Protein AF-A0A7S3C425-F1 (afdb_monomer_lite)

Sequence (223 aa):
PWISEMYGYVFGCAEVGLNHSVSDTFMLYPGYSPPNDPFPLVLHYGLTFDVNDYAFDKHWYKNNVFYQECPGQTFVEPIPVESLAEREGSLEWRRKEIALFCVWTLFESMQWHNQRRCGGPGVSEKKIRYTCSTNKENVRRCKPKKDSEPVFDAKAELLTHCADKETACCDWASKGECEKNPGFMAEACATSCGLCGDNAGQCVGGDGGDGATGGDHRVAAAP

Structure (mmCIF, N/CA/C/O backbone):
data_AF-A0A7S3C425-F1
#
_entry.id   AF-A0A7S3C425-F1
#
loop_
_atom_site.group_PDB
_atom_site.id
_atom_site.type_symbol
_atom_site.label_atom_id
_atom_site.label_alt_id
_atom_site.label_comp_id
_atom_site.label_asym_id
_atom_site.label_entity_id
_atom_site.label_seq_id
_atom_site.pdbx_PDB_ins_code
_atom_site.Cartn_x
_atom_site.Cartn_y
_atom_site.Cartn_z
_atom_site.occupancy
_atom_site.B_iso_or_equiv
_atom_site.auth_seq_id
_atom_site.auth_comp_id
_atom_site.auth_asym_id
_atom_site.auth_atom_id
_atom_site.pdbx_PDB_model_num
ATOM 1 N N . PRO A 1 1 ? -22.345 -2.646 -5.009 1.00 39.81 1 PRO A N 1
ATOM 2 C CA . PRO A 1 1 ? -22.587 -3.994 -4.444 1.00 39.81 1 PRO A CA 1
ATOM 3 C C . PRO A 1 1 ? -22.127 -4.019 -2.981 1.00 39.81 1 PRO A C 1
ATOM 5 O O . PRO A 1 1 ? -20.938 -4.120 -2.705 1.00 39.81 1 PRO A O 1
ATOM 8 N N . TRP A 1 2 ? -23.065 -3.763 -2.068 1.00 42.72 2 TRP A N 1
ATOM 9 C CA . TRP A 1 2 ? -22.835 -3.845 -0.625 1.00 42.72 2 TRP A CA 1
ATOM 10 C C . TRP A 1 2 ? -22.841 -5.306 -0.162 1.00 42.72 2 TRP A C 1
ATOM 12 O O . TRP A 1 2 ? -23.347 -6.185 -0.854 1.00 42.72 2 TRP A O 1
ATOM 22 N N . ILE A 1 3 ? -22.253 -5.523 1.009 1.00 49.25 3 ILE A N 1
ATOM 23 C CA . ILE A 1 3 ? -21.875 -6.787 1.648 1.00 49.25 3 ILE A CA 1
ATOM 24 C C . ILE A 1 3 ? -23.119 -7.564 2.131 1.00 49.25 3 ILE A C 1
ATOM 26 O O . ILE A 1 3 ? -23.310 -7.793 3.323 1.00 49.25 3 ILE A O 1
ATOM 30 N N . SER A 1 4 ? -24.014 -7.952 1.221 1.00 50.28 4 SER A N 1
ATOM 31 C CA . SER A 1 4 ? -25.217 -8.733 1.551 1.00 50.28 4 SER A CA 1
ATOM 32 C C . SER A 1 4 ? -24.893 -10.090 2.193 1.00 50.28 4 SER A C 1
ATOM 34 O O . SER A 1 4 ? -25.696 -10.597 2.971 1.00 50.28 4 SER A O 1
ATOM 36 N N . GLU A 1 5 ? -23.700 -10.639 1.943 1.00 56.62 5 GLU A N 1
ATOM 37 C CA . GLU A 1 5 ? -23.247 -11.910 2.527 1.00 56.62 5 GLU A CA 1
ATOM 38 C C . GLU A 1 5 ? -23.060 -11.849 4.053 1.00 56.62 5 GLU A C 1
ATOM 40 O O . GLU A 1 5 ? -23.374 -12.816 4.742 1.00 56.62 5 GLU A O 1
ATOM 45 N N . MET A 1 6 ? -22.627 -10.713 4.613 1.00 61.25 6 MET A N 1
ATOM 46 C CA . MET A 1 6 ? -22.406 -10.594 6.065 1.00 61.25 6 MET A CA 1
ATOM 47 C C . MET A 1 6 ? -23.717 -10.391 6.832 1.00 61.25 6 MET A C 1
ATOM 49 O O . MET A 1 6 ? -23.898 -10.956 7.908 1.00 61.25 6 MET A O 1
ATOM 53 N N . TYR A 1 7 ? -24.663 -9.627 6.278 1.00 66.62 7 TYR A N 1
ATOM 54 C CA . TYR A 1 7 ? -25.953 -9.400 6.937 1.00 66.62 7 TYR A CA 1
ATOM 55 C C . TYR A 1 7 ? -26.816 -10.665 6.956 1.00 66.62 7 TYR A C 1
ATOM 57 O O . TYR A 1 7 ? -27.442 -10.954 7.972 1.00 66.62 7 TYR A O 1
ATOM 65 N N . GLY A 1 8 ? -26.799 -11.453 5.873 1.00 72.56 8 GLY A N 1
ATOM 66 C CA . GLY A 1 8 ? -27.506 -12.735 5.817 1.00 72.56 8 GLY A CA 1
ATOM 67 C C . GLY A 1 8 ? -27.028 -13.721 6.886 1.00 72.56 8 GLY A C 1
ATOM 68 O O . GLY A 1 8 ? -27.855 -14.351 7.542 1.00 72.56 8 GLY A O 1
ATOM 69 N N . TYR A 1 9 ? -25.713 -13.793 7.119 1.00 76.25 9 TYR A N 1
ATOM 70 C CA . TYR A 1 9 ? -25.137 -14.612 8.189 1.00 76.25 9 TYR A CA 1
ATOM 71 C C . TYR A 1 9 ? -25.659 -14.204 9.574 1.00 76.25 9 TYR A C 1
ATOM 73 O O . TYR A 1 9 ? -26.114 -15.057 10.331 1.00 76.25 9 TYR A O 1
ATOM 81 N N . VAL A 1 10 ? -25.660 -12.902 9.889 1.00 78.50 10 VAL A N 1
ATOM 82 C CA . VAL A 1 10 ? -26.110 -12.402 11.201 1.00 78.50 10 VAL A CA 1
ATOM 83 C C . VAL A 1 10 ? -27.587 -12.724 11.452 1.00 78.50 10 VAL A C 1
ATOM 85 O O . VAL A 1 10 ? -27.927 -13.195 12.537 1.00 78.50 10 VAL A O 1
ATOM 88 N N . PHE A 1 11 ? -28.458 -12.521 10.456 1.00 81.19 11 PHE A N 1
ATOM 89 C CA . PHE A 1 11 ? -29.877 -12.878 10.576 1.00 81.19 11 PHE A CA 1
ATOM 90 C C . PHE A 1 11 ? -30.079 -14.393 10.705 1.00 81.19 11 PHE A C 1
ATOM 92 O O . PHE A 1 11 ? -30.833 -14.830 11.569 1.00 81.19 11 PHE A O 1
ATOM 99 N N . GLY A 1 12 ? -29.367 -15.198 9.910 1.00 82.19 12 GLY A N 1
ATOM 100 C CA . GLY A 1 12 ? -29.449 -16.659 9.982 1.00 82.19 12 GLY A CA 1
ATOM 101 C C . GLY A 1 12 ? -29.022 -17.214 11.341 1.00 82.19 12 GLY A C 1
ATOM 102 O O . GLY A 1 12 ? -29.710 -18.058 11.905 1.00 82.19 12 GLY A O 1
ATOM 103 N N . CYS A 1 13 ? -27.928 -16.704 11.907 1.00 84.88 13 CYS A N 1
ATOM 104 C CA . CYS A 1 13 ? -27.470 -17.080 13.242 1.00 84.88 13 CYS A CA 1
ATOM 105 C C . CYS A 1 13 ? -28.466 -16.685 14.341 1.00 84.88 13 CYS A C 1
ATOM 107 O O . CYS A 1 13 ? -28.685 -17.469 15.262 1.00 84.88 13 CYS A O 1
ATOM 109 N N . ALA A 1 14 ? -29.105 -15.514 14.232 1.00 84.75 14 ALA A N 1
ATOM 110 C CA . ALA A 1 14 ? -30.141 -15.101 15.177 1.00 84.75 14 ALA A CA 1
ATOM 111 C C . ALA A 1 14 ? -31.362 -16.041 15.143 1.00 84.75 14 ALA A C 1
ATOM 113 O O . ALA A 1 14 ? -31.847 -16.436 16.202 1.00 84.75 14 ALA A O 1
ATOM 114 N N . GLU A 1 15 ? -31.809 -16.456 13.951 1.00 89.12 15 GLU A N 1
ATOM 115 C CA . GLU A 1 15 ? -32.926 -17.402 13.774 1.00 89.12 15 GLU A CA 1
ATOM 116 C C . GLU A 1 15 ? -32.664 -18.768 14.429 1.00 89.12 15 GLU A C 1
ATOM 118 O O . GLU A 1 15 ? -33.567 -19.361 15.015 1.00 89.12 15 GLU A O 1
ATOM 123 N N . VAL A 1 16 ? -31.424 -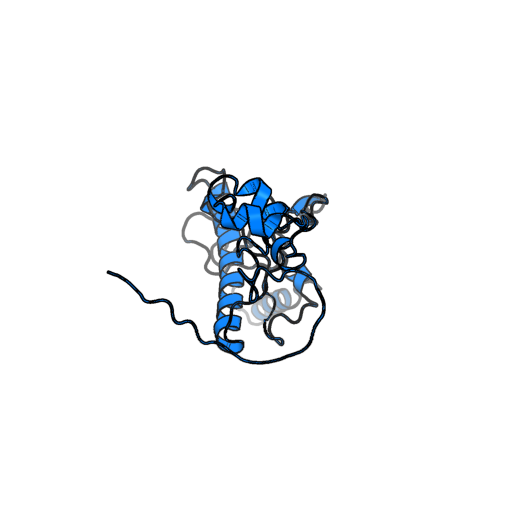19.270 14.387 1.00 92.81 16 VAL A N 1
ATOM 124 C CA . VAL A 1 16 ? -31.058 -20.555 15.017 1.00 92.81 16 VAL A CA 1
ATOM 125 C C . VAL A 1 16 ? -30.605 -20.423 16.479 1.00 92.81 16 VAL A C 1
ATOM 127 O O . VAL A 1 16 ? -30.132 -21.395 17.068 1.00 92.81 16 VAL A O 1
ATOM 130 N N . GLY A 1 17 ? -30.734 -19.236 17.081 1.00 90.56 17 GLY A N 1
ATOM 131 C CA . GLY A 1 17 ? -30.376 -18.989 18.481 1.00 90.56 17 GLY A CA 1
ATOM 132 C C . GLY A 1 17 ? -28.869 -18.952 18.763 1.00 90.56 17 GLY A C 1
ATOM 133 O O . GLY A 1 17 ? -28.455 -19.145 19.907 1.00 90.56 17 GLY A O 1
ATOM 134 N N . LEU A 1 18 ? -28.036 -18.712 17.745 1.00 87.12 18 LEU A N 1
ATOM 135 C CA . LEU A 1 18 ? -26.600 -18.498 17.919 1.00 87.12 18 LEU A CA 1
ATOM 136 C C . LEU A 1 18 ? -26.324 -17.065 18.383 1.00 87.12 18 LEU A C 1
ATOM 138 O O . LEU A 1 18 ? -26.872 -16.095 17.858 1.00 87.12 18 LEU A O 1
ATOM 142 N N . ASN A 1 19 ? -25.428 -16.939 19.360 1.00 81.06 19 ASN A N 1
ATOM 143 C CA . ASN A 1 19 ? -25.023 -15.652 19.911 1.00 81.06 19 ASN A CA 1
ATOM 144 C C . ASN A 1 19 ? -23.740 -15.158 19.228 1.00 81.06 19 ASN A C 1
ATOM 146 O O . ASN A 1 19 ? -22.824 -15.944 18.981 1.00 81.06 19 ASN A O 1
ATOM 150 N N . HIS A 1 20 ? -23.650 -13.859 18.952 1.00 77.50 20 HIS A N 1
ATOM 151 C CA . HIS A 1 20 ? -22.486 -13.263 18.293 1.00 77.50 20 HIS A CA 1
ATOM 152 C C . HIS A 1 20 ? -21.602 -12.529 19.301 1.00 77.50 20 HIS A C 1
ATOM 154 O O . HIS A 1 20 ? -22.111 -11.775 20.129 1.00 77.50 20 HIS A O 1
ATOM 160 N N . SER A 1 21 ? -20.279 -12.689 19.195 1.00 76.88 21 SER A N 1
ATOM 161 C CA . SER A 1 21 ? -19.332 -11.761 19.815 1.00 76.88 21 SER A CA 1
ATOM 162 C C . SER A 1 21 ? -18.839 -10.767 18.768 1.00 76.88 21 SER A C 1
ATOM 164 O O . SER A 1 21 ? -18.497 -11.132 17.644 1.00 76.88 21 SER A O 1
ATOM 166 N N . VAL A 1 22 ? -18.835 -9.489 19.135 1.00 75.12 22 VAL A N 1
ATOM 167 C CA . VAL A 1 22 ? -18.224 -8.429 18.332 1.00 75.12 22 VAL A CA 1
ATOM 168 C C . VAL A 1 22 ? -16.888 -8.096 18.978 1.00 75.12 22 VAL A C 1
ATOM 170 O O . VAL A 1 22 ? -16.823 -7.877 20.186 1.00 75.12 22 VAL A O 1
ATOM 173 N N . SER A 1 23 ? -15.829 -8.089 18.177 1.00 75.44 23 SER A N 1
ATOM 174 C CA . SER A 1 23 ? -14.472 -7.754 18.600 1.00 75.44 23 SER A CA 1
ATOM 175 C C . SER A 1 23 ? -13.888 -6.742 17.620 1.00 75.44 23 SER A C 1
ATOM 177 O O . SER A 1 23 ? -13.932 -6.938 16.405 1.00 75.44 23 SER A O 1
ATOM 179 N N . ASP A 1 24 ? -13.338 -5.664 18.163 1.00 72.44 24 ASP A N 1
ATOM 180 C CA . ASP A 1 24 ? -12.542 -4.657 17.459 1.00 72.44 24 ASP A CA 1
ATOM 181 C C . ASP A 1 24 ? -11.053 -5.043 17.362 1.00 72.44 24 ASP A C 1
ATOM 183 O O . ASP A 1 24 ? -10.267 -4.349 16.721 1.00 72.44 24 ASP A O 1
ATOM 187 N N . THR A 1 25 ? -10.672 -6.180 17.949 1.00 76.38 25 THR A N 1
ATOM 188 C CA . THR A 1 25 ? -9.305 -6.717 17.965 1.00 76.38 25 THR A CA 1
ATOM 189 C C . THR A 1 25 ? -9.076 -7.834 16.951 1.00 76.38 25 THR A C 1
ATOM 191 O O . THR A 1 25 ? -7.958 -8.315 16.822 1.00 76.38 25 THR A O 1
ATOM 194 N N . PHE A 1 26 ? -10.099 -8.281 16.217 1.00 82.69 26 PHE A N 1
ATOM 195 C CA . PHE A 1 26 ? -9.939 -9.355 15.231 1.00 82.69 26 PHE A CA 1
ATOM 196 C C . PHE A 1 26 ? -9.544 -8.837 13.845 1.00 82.69 26 PHE A C 1
ATOM 198 O O . PHE A 1 26 ? -8.616 -9.360 13.229 1.00 82.69 26 PHE A O 1
ATOM 205 N N . MET A 1 27 ? -10.247 -7.816 13.348 1.00 85.50 27 MET A N 1
ATOM 206 C CA . MET A 1 27 ? -10.098 -7.313 11.983 1.00 85.50 27 MET A CA 1
ATOM 207 C C . MET A 1 27 ? -9.951 -5.794 11.968 1.00 85.50 27 MET A C 1
ATOM 209 O O . MET A 1 27 ? -10.744 -5.089 12.587 1.00 85.50 27 MET A O 1
ATOM 213 N N . LEU A 1 28 ? -8.998 -5.291 11.185 1.00 86.88 28 LEU A N 1
ATOM 214 C CA . LEU A 1 28 ? -8.776 -3.861 10.985 1.00 86.88 28 LEU A CA 1
ATOM 215 C C . LEU A 1 28 ? -8.708 -3.530 9.492 1.00 86.88 28 LEU A C 1
ATOM 217 O O . LEU A 1 28 ? -8.100 -4.254 8.703 1.00 86.88 28 LEU A O 1
ATOM 221 N N . TYR A 1 29 ? -9.313 -2.412 9.099 1.00 88.31 29 TYR A N 1
ATOM 222 C CA . TYR A 1 29 ? -9.089 -1.842 7.773 1.00 88.31 29 TYR A CA 1
ATOM 223 C C . TYR A 1 29 ? -7.778 -1.043 7.771 1.00 88.31 29 TYR A C 1
ATOM 225 O O . TYR A 1 29 ? -7.593 -0.189 8.644 1.00 88.31 29 TYR A O 1
ATOM 233 N N . PRO A 1 30 ? -6.877 -1.251 6.794 1.00 89.75 30 PRO A N 1
ATOM 234 C CA . PRO A 1 30 ? -5.724 -0.381 6.601 1.00 89.75 30 PRO A CA 1
ATOM 235 C C . PRO A 1 30 ? -6.124 1.098 6.563 1.00 89.75 30 PRO A C 1
ATOM 237 O O . PRO A 1 30 ? -7.112 1.479 5.934 1.00 89.75 30 PRO A O 1
ATOM 240 N N . GLY A 1 31 ? -5.362 1.931 7.271 1.00 85.81 31 GLY A N 1
ATOM 241 C CA . GLY A 1 31 ? -5.669 3.349 7.423 1.00 85.81 31 GLY A CA 1
ATOM 242 C C . GLY A 1 31 ? -6.674 3.671 8.532 1.00 85.81 31 GLY A C 1
ATOM 243 O O . GLY A 1 31 ? -6.990 4.844 8.695 1.00 85.81 31 GLY A O 1
ATOM 244 N N . TYR A 1 32 ? -7.157 2.711 9.322 1.00 87.62 32 TYR A N 1
ATOM 245 C CA . TYR A 1 32 ? -7.889 2.992 10.566 1.00 87.62 32 TYR A CA 1
ATOM 246 C C . TYR A 1 32 ? -6.909 3.103 11.737 1.00 87.62 32 TYR A C 1
ATOM 248 O O . TYR A 1 32 ? -5.806 2.561 11.677 1.00 87.62 32 TYR A O 1
ATOM 256 N N . SER A 1 33 ? -7.297 3.804 12.803 1.00 86.94 33 SER A N 1
ATOM 257 C CA . SER A 1 33 ? -6.488 3.845 14.023 1.00 86.94 33 SER A CA 1
ATOM 258 C C . SER A 1 33 ? -6.425 2.445 14.642 1.00 86.94 33 SER A C 1
ATOM 260 O O . SER A 1 33 ? -7.484 1.864 14.894 1.00 86.94 33 SER A O 1
ATOM 262 N N . PRO A 1 34 ? -5.226 1.886 14.864 1.00 83.94 34 PRO A N 1
ATOM 263 C CA . PRO A 1 34 ? -5.106 0.559 15.443 1.00 83.94 34 PRO A CA 1
ATOM 264 C C . PRO A 1 34 ? -5.531 0.560 16.918 1.00 83.94 34 PRO A C 1
ATOM 266 O O . PRO A 1 34 ? -5.302 1.560 17.607 1.00 83.94 34 PRO A O 1
ATOM 269 N N . PRO A 1 35 ? -6.135 -0.537 17.413 1.00 79.38 35 PRO A N 1
ATOM 270 C CA . PRO A 1 35 ? -6.371 -0.711 18.840 1.00 79.38 35 PRO A CA 1
ATOM 271 C C . PRO A 1 35 ? -5.038 -0.829 19.593 1.00 79.38 35 PRO A C 1
ATOM 273 O O . PRO A 1 35 ? -3.986 -1.089 19.001 1.00 79.38 35 PRO A O 1
ATOM 276 N N . ASN A 1 36 ? -5.087 -0.653 20.915 1.00 75.25 36 ASN A N 1
ATOM 277 C CA . ASN A 1 36 ? -3.977 -1.063 21.776 1.00 75.25 36 ASN A CA 1
ATOM 278 C C . ASN A 1 36 ? -3.811 -2.589 21.697 1.00 75.25 36 ASN A C 1
ATOM 280 O O . ASN A 1 36 ? -4.777 -3.287 21.389 1.00 75.25 36 ASN A O 1
ATOM 284 N N . ASP A 1 37 ? -2.612 -3.097 21.990 1.00 71.44 37 ASP A N 1
ATOM 285 C CA . ASP A 1 37 ? -2.330 -4.536 21.934 1.00 71.44 37 ASP A CA 1
ATOM 286 C C . ASP A 1 37 ? -3.409 -5.380 22.651 1.00 71.44 37 ASP A C 1
ATOM 288 O O . ASP A 1 37 ? -3.872 -4.998 23.733 1.00 71.44 37 ASP A O 1
ATOM 292 N N . PRO A 1 38 ? -3.803 -6.543 22.090 1.00 71.06 38 PRO A N 1
ATOM 293 C CA . PRO A 1 38 ? -3.162 -7.254 20.982 1.00 71.06 38 PRO A CA 1
ATOM 294 C C . PRO A 1 38 ? -3.510 -6.721 19.583 1.00 71.06 38 PRO A C 1
ATOM 296 O O . PRO A 1 38 ? -4.599 -6.215 19.318 1.00 71.06 38 PRO A O 1
ATOM 299 N N . PHE A 1 39 ? -2.558 -6.901 18.671 1.00 69.31 39 PHE A N 1
ATOM 300 C CA . PHE A 1 39 ? -2.670 -6.529 17.265 1.00 69.31 39 PHE A CA 1
ATOM 301 C C . PHE A 1 39 ? -3.766 -7.321 16.516 1.00 69.31 39 PHE A C 1
ATOM 303 O O . PHE A 1 39 ? -3.912 -8.521 16.772 1.00 69.31 39 PHE A O 1
ATOM 310 N N . PRO A 1 40 ? -4.499 -6.708 15.560 1.00 74.44 40 PRO A N 1
ATOM 311 C CA . PRO A 1 40 ? -5.532 -7.399 14.794 1.00 74.44 40 PRO A CA 1
ATOM 312 C C . PRO A 1 40 ? -4.994 -8.563 13.964 1.00 74.44 40 PRO A C 1
ATOM 314 O O . PRO A 1 40 ? -3.993 -8.440 13.262 1.00 74.44 40 PRO A O 1
ATOM 317 N N . LEU A 1 41 ? -5.709 -9.689 14.001 1.00 76.56 41 LEU A N 1
ATOM 318 C CA . LEU A 1 41 ? -5.332 -10.906 13.280 1.00 76.56 41 LEU A CA 1
ATOM 319 C C . LEU A 1 41 ? -5.526 -10.778 11.760 1.00 76.56 41 LEU A C 1
ATOM 321 O O . LEU A 1 41 ? -4.800 -11.404 10.991 1.00 76.56 41 LEU A O 1
ATOM 325 N N . VAL A 1 42 ? -6.510 -9.987 11.320 1.00 83.81 42 VAL A N 1
ATOM 326 C CA . VAL A 1 42 ? -6.898 -9.862 9.908 1.00 83.81 42 VAL A CA 1
ATOM 327 C C . VAL A 1 42 ? -6.851 -8.404 9.450 1.00 83.81 42 VAL A C 1
ATOM 329 O O . VAL A 1 42 ? -7.525 -7.538 10.006 1.00 83.81 42 VAL A O 1
ATOM 332 N N . LEU A 1 43 ? -6.113 -8.135 8.369 1.00 86.31 43 LEU A N 1
ATOM 333 C CA . LEU A 1 43 ? -6.132 -6.842 7.682 1.00 86.31 43 LEU A CA 1
ATOM 334 C C . LEU A 1 43 ? -7.062 -6.907 6.471 1.00 86.31 43 LEU A C 1
ATOM 336 O O . LEU A 1 43 ? -6.791 -7.601 5.491 1.00 86.31 43 LEU A O 1
ATOM 340 N N . HIS A 1 44 ? -8.170 -6.173 6.528 1.00 88.88 44 HIS A N 1
ATOM 341 C CA . HIS A 1 44 ? -9.169 -6.172 5.466 1.00 88.88 44 HIS A CA 1
ATOM 342 C C . HIS A 1 44 ? -8.984 -4.966 4.535 1.00 88.88 44 HIS A C 1
ATOM 344 O O . HIS A 1 44 ? -9.510 -3.881 4.765 1.00 88.88 44 HIS A O 1
ATOM 350 N N . TYR A 1 45 ? -8.243 -5.151 3.442 1.00 89.12 45 TYR A N 1
ATOM 351 C CA . TYR A 1 45 ? -7.895 -4.112 2.455 1.00 89.12 45 TYR A CA 1
ATOM 352 C C . TYR A 1 45 ? -9.021 -3.803 1.443 1.00 89.12 45 TYR A C 1
ATOM 354 O O . TYR A 1 45 ? -8.795 -3.592 0.252 1.00 89.12 45 TYR A O 1
ATOM 362 N N . GLY A 1 46 ? -10.276 -3.807 1.901 1.00 85.44 46 GLY A N 1
ATOM 363 C CA . GLY A 1 46 ? -11.449 -3.597 1.045 1.00 85.44 46 GLY A CA 1
ATOM 364 C C . GLY A 1 46 ? -11.740 -2.137 0.673 1.00 85.44 46 GLY A C 1
ATOM 365 O O . GLY A 1 46 ? -12.524 -1.908 -0.247 1.00 85.44 46 GLY A O 1
ATOM 366 N N . LEU A 1 47 ? -11.137 -1.175 1.378 1.00 88.19 47 LEU A N 1
ATOM 367 C CA . LEU A 1 47 ? -11.340 0.267 1.201 1.00 88.19 47 LEU A CA 1
ATOM 368 C C . LEU A 1 47 ? -10.074 0.943 0.668 1.00 88.19 47 LEU A C 1
ATOM 370 O O . LEU A 1 47 ? -8.968 0.467 0.915 1.00 88.19 47 LEU A O 1
ATOM 374 N N . THR A 1 48 ? -10.244 2.082 -0.009 1.00 91.69 48 THR A N 1
ATOM 375 C CA . THR A 1 48 ? -9.132 2.956 -0.398 1.00 91.69 48 THR A CA 1
ATOM 376 C C . THR A 1 48 ? -8.431 3.509 0.843 1.00 91.69 48 THR A C 1
ATOM 378 O O . THR A 1 48 ? -9.089 4.071 1.724 1.00 91.69 48 THR A O 1
ATOM 381 N N . PHE A 1 49 ? -7.103 3.432 0.880 1.00 92.75 49 PHE A N 1
ATOM 382 C CA . PHE A 1 49 ? -6.283 4.071 1.910 1.00 92.75 49 PHE A CA 1
ATOM 383 C C . PHE A 1 49 ? -5.010 4.676 1.315 1.00 92.75 49 PHE A C 1
ATOM 385 O O . PHE A 1 49 ? -4.611 4.343 0.197 1.00 92.75 49 PHE A O 1
ATOM 392 N N . ASP A 1 50 ? -4.379 5.572 2.069 1.00 93.44 50 ASP A N 1
ATOM 393 C CA . ASP A 1 50 ? -3.167 6.272 1.661 1.00 93.44 50 ASP A CA 1
ATOM 394 C C . ASP A 1 50 ? -2.174 6.459 2.803 1.00 93.44 50 ASP A C 1
ATOM 396 O O . ASP A 1 50 ? -2.537 6.567 3.975 1.00 93.44 50 ASP A O 1
ATOM 400 N N . VAL A 1 51 ? -0.901 6.493 2.421 1.00 93.19 51 VAL A N 1
ATOM 401 C CA . VAL A 1 51 ? 0.242 6.758 3.285 1.00 93.19 51 VAL A CA 1
ATOM 402 C C . VAL A 1 51 ? 1.119 7.776 2.564 1.00 93.19 51 VAL A C 1
ATOM 404 O O . VAL A 1 51 ? 1.804 7.448 1.600 1.00 93.19 51 VAL A O 1
ATOM 407 N N . ASN A 1 52 ? 1.093 9.025 3.032 1.00 89.25 52 ASN A N 1
ATOM 408 C CA . ASN A 1 52 ? 1.788 10.155 2.408 1.00 89.25 52 ASN A CA 1
ATOM 409 C C . ASN A 1 52 ? 1.335 10.380 0.954 1.00 89.25 52 ASN A C 1
ATOM 411 O O . ASN A 1 52 ? 0.218 10.836 0.721 1.00 89.25 52 ASN A O 1
ATOM 415 N N . ASP A 1 53 ? 2.199 10.103 -0.019 1.00 89.75 53 ASP A N 1
ATOM 416 C CA . ASP A 1 53 ? 1.906 10.183 -1.448 1.00 89.75 53 ASP A CA 1
ATOM 417 C C . ASP A 1 53 ? 1.709 8.808 -2.101 1.00 89.75 53 ASP A C 1
ATOM 419 O O . ASP A 1 53 ? 1.515 8.740 -3.312 1.00 89.75 53 ASP A O 1
ATOM 423 N N . TYR A 1 54 ? 1.699 7.727 -1.325 1.00 92.19 54 TYR A N 1
ATOM 424 C CA . TYR A 1 54 ? 1.305 6.397 -1.773 1.00 92.19 54 TYR A CA 1
ATOM 425 C C . TYR A 1 54 ? -0.172 6.147 -1.455 1.00 92.19 54 TYR A C 1
ATOM 427 O O . TYR A 1 54 ? -0.668 6.551 -0.404 1.00 92.19 54 TYR A O 1
ATOM 435 N N . ALA A 1 55 ? -0.881 5.448 -2.337 1.00 94.00 55 ALA A N 1
ATOM 436 C CA . ALA A 1 55 ? -2.252 5.026 -2.092 1.00 94.00 55 ALA A CA 1
ATOM 437 C C . ALA A 1 55 ? -2.514 3.651 -2.696 1.00 94.00 55 ALA A C 1
ATOM 439 O O . ALA A 1 55 ? -1.846 3.245 -3.646 1.00 94.00 55 ALA A O 1
ATOM 440 N N . PHE A 1 56 ? -3.510 2.957 -2.155 1.00 92.94 56 PHE A N 1
ATOM 441 C CA . PHE A 1 56 ? -3.897 1.636 -2.622 1.00 92.94 56 PHE A CA 1
ATOM 442 C C . PHE A 1 56 ? -5.416 1.471 -2.659 1.00 92.94 56 PHE A C 1
ATOM 444 O O . PHE A 1 56 ? -6.129 1.832 -1.719 1.00 92.94 56 PHE A O 1
ATOM 451 N N . ASP A 1 57 ? -5.893 0.862 -3.744 1.00 91.31 57 ASP A N 1
ATOM 452 C CA . ASP A 1 57 ? -7.240 0.323 -3.874 1.00 91.31 57 ASP A CA 1
ATOM 453 C C . ASP A 1 57 ? -7.211 -0.902 -4.795 1.00 91.31 57 ASP A C 1
ATOM 455 O O . ASP A 1 57 ? -6.806 -0.823 -5.958 1.00 91.31 57 ASP A O 1
ATOM 459 N N . LYS A 1 58 ? -7.694 -2.045 -4.301 1.00 85.75 58 LYS A N 1
ATOM 460 C CA . LYS A 1 58 ? -7.723 -3.291 -5.079 1.00 85.75 58 LYS A CA 1
ATOM 461 C C . LYS A 1 58 ? -8.532 -3.176 -6.378 1.00 85.75 58 LYS A C 1
ATOM 463 O O . LYS A 1 58 ? -8.299 -3.927 -7.318 1.00 85.75 58 LYS A O 1
ATOM 468 N N . HIS A 1 59 ? -9.500 -2.263 -6.453 1.00 85.88 59 HIS A N 1
ATOM 469 C CA . HIS A 1 59 ? -10.369 -2.133 -7.620 1.00 85.88 59 HIS A CA 1
ATOM 470 C C . HIS A 1 59 ? -9.681 -1.442 -8.801 1.00 85.88 59 HIS A C 1
ATOM 472 O O . HIS A 1 59 ? -10.158 -1.600 -9.925 1.00 85.88 59 HIS A O 1
ATOM 478 N N . TRP A 1 60 ? -8.570 -0.724 -8.587 1.00 85.50 60 TRP A N 1
ATOM 479 C CA . TRP A 1 60 ? -7.753 -0.162 -9.678 1.00 85.50 60 TRP A CA 1
ATOM 480 C C . TRP A 1 60 ? -7.163 -1.250 -10.576 1.00 85.50 60 TRP A C 1
ATOM 482 O O . TRP A 1 60 ? -6.903 -1.035 -11.751 1.00 85.50 60 TRP A O 1
ATOM 492 N N . TYR A 1 61 ? -7.060 -2.446 -10.018 1.00 80.00 61 TYR A N 1
ATOM 493 C CA . TYR A 1 61 ? -6.392 -3.598 -10.579 1.00 80.00 61 TYR A CA 1
ATOM 494 C C . TYR A 1 61 ? -7.385 -4.627 -11.163 1.00 80.00 61 TYR A C 1
ATOM 496 O O . TYR A 1 61 ? -6.995 -5.567 -11.837 1.00 80.00 61 TYR A O 1
ATOM 504 N N . LYS A 1 62 ? -8.701 -4.443 -10.995 1.00 75.56 62 LYS A N 1
ATOM 505 C CA . LYS A 1 62 ? -9.742 -5.444 -11.328 1.00 75.56 62 LYS A CA 1
ATOM 506 C C . LYS A 1 62 ? -9.733 -5.997 -12.767 1.00 75.56 62 LYS A C 1
ATOM 508 O O . LYS A 1 62 ? -10.260 -7.080 -12.989 1.00 75.56 62 LYS A O 1
ATOM 513 N N . ASN A 1 63 ? -9.214 -5.233 -13.728 1.00 69.75 63 ASN A N 1
ATOM 514 C CA . ASN A 1 63 ? -9.201 -5.595 -15.148 1.00 69.75 63 ASN A CA 1
ATOM 515 C C . ASN A 1 63 ? -7.840 -6.139 -15.606 1.00 69.75 63 ASN A C 1
ATOM 517 O O . ASN A 1 63 ? -7.713 -6.558 -16.753 1.00 69.75 63 ASN A O 1
ATOM 521 N N . ASN A 1 64 ? -6.830 -6.109 -14.739 1.00 65.88 64 ASN A N 1
ATOM 522 C CA . ASN A 1 64 ? -5.483 -6.532 -15.081 1.00 65.88 64 ASN A CA 1
ATOM 523 C C . ASN A 1 64 ? -5.338 -8.030 -14.815 1.00 65.88 64 ASN A C 1
ATOM 525 O O . ASN A 1 64 ? -5.806 -8.569 -13.807 1.00 65.88 64 ASN A O 1
ATOM 529 N N . VAL A 1 65 ? -4.651 -8.710 -15.724 1.00 64.00 65 VAL A N 1
ATOM 530 C CA . VAL A 1 65 ? -4.490 -10.161 -15.702 1.00 64.00 65 VAL A CA 1
ATOM 531 C C . VAL A 1 65 ? -3.208 -10.550 -14.945 1.00 64.00 65 VAL A C 1
ATOM 533 O O . VAL A 1 65 ? -2.367 -11.281 -15.460 1.00 64.00 65 VAL A O 1
ATOM 536 N N . PHE A 1 66 ? -3.038 -10.059 -13.706 1.00 65.81 66 PHE A N 1
ATOM 537 C CA . PHE A 1 66 ? -1.762 -10.125 -12.954 1.00 65.81 66 PHE A CA 1
ATOM 538 C C . PHE A 1 66 ? -1.110 -11.503 -12.868 1.00 65.81 66 PHE A C 1
ATOM 540 O O . PHE A 1 66 ? 0.101 -11.609 -12.711 1.00 65.81 66 PHE A O 1
ATOM 547 N N . TYR A 1 67 ? -1.921 -12.556 -12.893 1.00 66.62 67 TYR A N 1
ATOM 548 C CA . TYR A 1 67 ? -1.494 -13.916 -12.592 1.00 66.62 67 TYR A CA 1
ATOM 549 C C . TYR A 1 67 ? -1.624 -14.871 -13.778 1.00 66.62 67 TYR A C 1
ATOM 551 O O . TYR A 1 67 ? -1.361 -16.058 -13.603 1.00 66.62 67 TYR A O 1
ATOM 559 N N . GLN A 1 68 ? -2.089 -14.438 -14.955 1.00 74.31 68 GLN A N 1
ATOM 560 C CA . GLN A 1 68 ? -2.229 -15.367 -16.092 1.00 74.31 68 GLN A CA 1
ATOM 561 C C . GLN A 1 68 ? -1.062 -15.268 -17.077 1.00 74.31 68 GLN A C 1
ATOM 563 O O . GLN A 1 68 ? -0.733 -16.277 -17.700 1.00 74.31 68 GLN A O 1
ATOM 568 N N . GLU A 1 69 ? -0.404 -14.111 -17.157 1.00 81.56 69 GLU A N 1
ATOM 569 C CA . GLU A 1 69 ? 0.680 -13.823 -18.103 1.00 81.56 69 GLU A CA 1
ATOM 570 C C . GLU A 1 69 ? 2.060 -13.825 -17.425 1.00 81.56 69 GLU A C 1
ATOM 572 O O . GLU A 1 69 ? 2.159 -13.705 -16.203 1.00 81.56 69 GLU A O 1
ATOM 577 N N . CYS A 1 70 ? 3.123 -13.986 -18.221 1.00 83.81 70 CYS A N 1
ATOM 578 C CA . CYS A 1 70 ? 4.515 -13.932 -17.771 1.00 83.81 70 CYS A CA 1
ATOM 579 C C . CYS A 1 70 ? 5.321 -12.929 -18.624 1.00 83.81 70 CYS A C 1
ATOM 581 O O . CYS A 1 70 ? 5.281 -13.044 -19.850 1.00 83.81 70 CYS A O 1
ATOM 583 N N . PRO A 1 71 ? 6.095 -12.010 -18.011 1.00 82.50 71 PRO A N 1
ATOM 584 C CA . PRO A 1 71 ? 6.105 -11.715 -16.577 1.00 82.50 71 PRO A CA 1
ATOM 585 C C . PRO A 1 71 ? 4.760 -11.108 -16.145 1.00 82.50 71 PRO A C 1
ATOM 587 O O . PRO A 1 71 ? 4.207 -10.243 -16.821 1.00 82.50 71 PRO A O 1
ATOM 590 N N . GLY A 1 72 ? 4.209 -11.592 -15.036 1.00 83.62 72 GLY A N 1
ATOM 591 C CA . GLY A 1 72 ? 2.933 -11.123 -14.516 1.00 83.62 72 GLY A CA 1
ATOM 592 C C . GLY A 1 72 ? 3.077 -9.738 -13.904 1.00 83.62 72 GLY A C 1
ATOM 593 O O . GLY A 1 72 ? 4.098 -9.409 -13.294 1.00 83.62 72 GLY A O 1
ATOM 594 N N . GLN A 1 73 ? 2.048 -8.910 -14.058 1.00 82.94 73 GLN A N 1
ATOM 595 C CA . GLN A 1 73 ? 2.018 -7.611 -13.398 1.00 82.94 73 GLN A CA 1
ATOM 596 C C . GLN A 1 73 ? 1.930 -7.779 -11.873 1.00 82.94 73 GLN A C 1
ATOM 598 O O . GLN A 1 73 ? 1.372 -8.759 -11.369 1.00 82.94 73 GLN A O 1
ATOM 603 N N . THR A 1 74 ? 2.415 -6.794 -11.125 1.00 86.31 74 THR A N 1
ATOM 604 C CA . THR A 1 74 ? 2.231 -6.700 -9.671 1.00 86.31 74 THR A CA 1
ATOM 605 C C . THR A 1 74 ? 1.496 -5.425 -9.280 1.00 86.31 74 THR A C 1
ATOM 607 O O . THR A 1 74 ? 1.251 -4.541 -10.101 1.00 86.31 74 THR A O 1
ATOM 610 N N . PHE A 1 75 ? 1.150 -5.317 -7.996 1.00 89.12 75 PHE A N 1
ATOM 611 C CA . PHE A 1 75 ? 0.773 -4.033 -7.410 1.00 89.12 75 PHE A CA 1
ATOM 612 C C . PHE A 1 75 ? 1.936 -3.038 -7.509 1.00 89.12 75 PHE A C 1
ATOM 614 O O . PHE A 1 75 ? 3.091 -3.456 -7.628 1.00 89.12 75 PHE A O 1
ATOM 621 N N . VAL A 1 76 ? 1.620 -1.742 -7.445 1.00 88.88 76 VAL A N 1
ATOM 622 C CA . VAL A 1 76 ? 2.635 -0.683 -7.354 1.00 88.88 76 VAL A CA 1
ATOM 623 C C . VAL A 1 76 ? 3.470 -0.917 -6.100 1.00 88.88 76 VAL A C 1
ATOM 625 O O . VAL A 1 76 ? 2.916 -1.122 -5.019 1.00 88.88 76 VAL A O 1
ATOM 628 N N . GLU A 1 77 ? 4.790 -0.874 -6.254 1.00 90.19 77 GLU A N 1
ATOM 629 C CA . GLU A 1 77 ? 5.735 -1.005 -5.148 1.00 90.19 77 GLU A CA 1
ATOM 630 C C . GLU A 1 77 ? 5.424 0.010 -4.026 1.00 90.19 77 GLU A C 1
ATOM 632 O O . GLU A 1 77 ? 5.372 1.224 -4.281 1.00 90.19 77 GLU A O 1
ATOM 637 N N . PRO A 1 78 ? 5.192 -0.454 -2.784 1.00 91.81 78 PRO A N 1
ATOM 638 C CA . PRO A 1 78 ? 4.920 0.438 -1.667 1.00 91.81 78 PRO A CA 1
ATOM 639 C C . PRO A 1 78 ? 6.150 1.248 -1.252 1.00 91.81 78 PRO A C 1
ATOM 641 O O . PRO A 1 78 ? 7.295 0.876 -1.498 1.00 91.81 78 PRO A O 1
ATOM 644 N N . ILE A 1 79 ? 5.926 2.366 -0.560 1.00 89.31 79 ILE A N 1
ATOM 645 C CA . ILE A 1 79 ? 7.033 3.106 0.054 1.00 89.31 79 ILE A CA 1
ATOM 646 C C . ILE A 1 79 ? 7.647 2.306 1.224 1.00 89.31 79 ILE A C 1
ATOM 648 O O . ILE A 1 79 ? 6.921 1.594 1.928 1.00 89.31 79 ILE A O 1
ATOM 652 N N . PRO A 1 80 ? 8.965 2.428 1.461 1.00 90.50 80 PRO A N 1
ATOM 653 C CA . PRO A 1 80 ? 9.621 1.810 2.612 1.00 90.50 80 PRO A CA 1
ATOM 654 C C . PRO A 1 80 ? 9.103 2.411 3.927 1.00 90.50 80 PRO A C 1
ATOM 656 O O . PRO A 1 80 ? 8.843 3.617 3.999 1.00 90.50 80 PRO A O 1
ATOM 659 N N . VAL A 1 81 ? 8.958 1.594 4.973 1.00 87.94 81 VAL A N 1
ATOM 660 C CA . VAL A 1 81 ? 8.451 2.033 6.292 1.00 87.94 81 VAL A CA 1
ATOM 661 C C . VAL A 1 81 ? 9.385 3.071 6.923 1.00 87.94 81 VAL A C 1
ATOM 663 O O . VAL A 1 81 ? 8.941 4.001 7.591 1.00 87.94 81 VAL A O 1
ATOM 666 N N . GLU A 1 82 ? 10.674 2.985 6.618 1.00 87.56 82 GLU A N 1
ATOM 667 C CA . GLU A 1 82 ? 11.727 3.896 7.066 1.00 87.56 82 GLU A CA 1
ATOM 668 C C . GLU A 1 82 ? 11.564 5.313 6.488 1.00 87.56 82 GLU A C 1
ATOM 670 O O . GLU A 1 82 ? 12.170 6.259 6.982 1.00 87.56 82 GLU A O 1
ATOM 675 N N . SER A 1 83 ? 10.737 5.482 5.446 1.00 87.31 83 SER A N 1
ATOM 676 C CA . SER A 1 83 ? 10.430 6.796 4.862 1.00 87.31 83 SER A CA 1
ATOM 677 C C . SER A 1 83 ? 9.308 7.554 5.579 1.00 87.31 83 SER A C 1
ATOM 679 O O . SER A 1 83 ? 8.975 8.676 5.188 1.00 87.31 83 SER A O 1
ATOM 681 N N . LEU A 1 84 ? 8.700 6.963 6.612 1.00 87.94 84 LEU A N 1
ATOM 682 C CA . LEU A 1 84 ? 7.679 7.630 7.412 1.00 87.94 84 LEU A CA 1
ATOM 683 C C . LEU A 1 84 ? 8.295 8.764 8.243 1.00 87.94 84 LEU A C 1
ATOM 685 O O . LEU A 1 84 ? 9.275 8.575 8.955 1.00 87.94 84 LEU A O 1
ATOM 689 N N . ALA A 1 85 ? 7.689 9.950 8.167 1.00 88.50 85 ALA A N 1
ATOM 690 C CA . ALA A 1 85 ? 8.142 11.130 8.908 1.00 88.50 85 ALA A CA 1
ATOM 691 C C . ALA A 1 85 ? 7.650 11.139 10.366 1.00 88.50 85 ALA A C 1
ATOM 693 O O . ALA A 1 85 ? 8.141 11.911 11.192 1.00 88.50 85 ALA A O 1
ATOM 694 N N . GLU A 1 86 ? 6.641 10.325 10.683 1.00 89.88 86 GLU A N 1
ATOM 695 C CA . GLU A 1 86 ? 6.099 10.211 12.030 1.00 89.88 86 GLU A CA 1
ATOM 696 C C . GLU A 1 86 ? 7.113 9.590 12.991 1.00 89.88 86 GLU A C 1
ATOM 698 O O . GLU A 1 86 ? 7.879 8.700 12.632 1.00 89.88 86 GLU A O 1
ATOM 703 N N . ARG A 1 87 ? 7.055 10.005 14.260 1.00 89.38 87 ARG A N 1
ATOM 704 C CA . ARG A 1 87 ? 7.851 9.376 15.315 1.00 89.38 87 ARG A CA 1
ATOM 705 C C . ARG A 1 87 ? 7.468 7.903 15.441 1.00 89.38 87 ARG A C 1
ATOM 707 O O . ARG A 1 87 ? 6.301 7.600 15.710 1.00 89.38 87 ARG A O 1
ATOM 714 N N . GLU A 1 88 ? 8.463 7.032 15.330 1.00 89.62 88 GLU A N 1
ATOM 715 C CA . GLU A 1 88 ? 8.325 5.592 15.525 1.00 89.62 88 GLU A CA 1
ATOM 716 C C . GLU A 1 88 ? 7.608 5.263 16.845 1.00 89.62 88 GLU A C 1
ATOM 718 O O . GLU A 1 88 ? 7.813 5.915 17.875 1.00 89.62 88 GLU A O 1
ATOM 723 N N . GLY A 1 89 ? 6.679 4.308 16.789 1.00 85.25 89 GLY A N 1
ATOM 724 C CA . GLY A 1 89 ? 5.827 3.924 17.918 1.00 85.25 89 GLY A CA 1
ATOM 725 C C . GLY A 1 89 ? 4.693 4.902 18.266 1.00 85.25 89 GLY A C 1
ATOM 726 O O . GLY A 1 89 ? 3.899 4.616 19.160 1.00 85.25 89 GLY A O 1
ATOM 727 N N . SER A 1 90 ? 4.560 6.050 17.589 1.00 90.12 90 SER A N 1
ATOM 728 C CA . SER A 1 90 ? 3.350 6.879 17.722 1.00 90.12 90 SER A CA 1
ATOM 729 C C . SER A 1 90 ? 2.126 6.202 17.092 1.00 90.12 90 SER A C 1
ATOM 731 O O . SER A 1 90 ? 2.262 5.380 16.189 1.00 90.12 90 SER A O 1
ATOM 733 N N . LEU A 1 91 ? 0.916 6.577 17.530 1.00 88.50 91 LEU A N 1
ATOM 734 C CA . LEU A 1 91 ? -0.331 6.014 16.993 1.00 88.50 91 LEU A CA 1
ATOM 735 C C . LEU A 1 91 ? -0.447 6.200 15.469 1.00 88.50 91 LEU A C 1
ATOM 737 O O . LEU A 1 91 ? -0.826 5.269 14.763 1.00 88.50 91 LEU A O 1
ATOM 741 N N . GLU A 1 92 ? -0.080 7.379 14.956 1.00 89.88 92 GLU A N 1
ATOM 742 C CA . GLU A 1 92 ? -0.102 7.659 13.514 1.00 89.88 92 GLU A CA 1
ATOM 743 C C . GLU A 1 92 ? 0.989 6.900 12.753 1.00 89.88 92 GLU A C 1
ATOM 745 O O . GLU A 1 92 ? 0.723 6.388 11.666 1.00 89.88 92 GLU A O 1
ATOM 750 N N . TRP A 1 93 ? 2.187 6.757 13.329 1.00 90.69 93 TRP A N 1
ATOM 751 C CA . TRP A 1 93 ? 3.226 5.912 12.739 1.00 90.69 93 TRP A CA 1
ATOM 752 C C . TRP A 1 93 ? 2.753 4.462 12.638 1.00 90.69 93 TRP A C 1
ATOM 754 O O . TRP A 1 93 ? 2.780 3.884 11.556 1.00 90.69 93 TRP A O 1
ATOM 764 N N . ARG A 1 94 ? 2.211 3.908 13.730 1.00 89.06 94 ARG A N 1
ATOM 765 C CA . ARG A 1 94 ? 1.711 2.529 13.780 1.00 89.06 94 ARG A CA 1
ATOM 766 C C . ARG A 1 94 ? 0.568 2.319 12.790 1.00 89.06 94 ARG A C 1
ATOM 768 O O . ARG A 1 94 ? 0.557 1.341 12.056 1.00 89.06 94 ARG A O 1
ATOM 775 N N . ARG A 1 95 ? -0.368 3.265 12.693 1.00 90.38 95 ARG A N 1
ATOM 776 C CA . ARG A 1 95 ? -1.437 3.254 11.681 1.00 90.38 95 ARG A CA 1
ATOM 777 C C . ARG A 1 95 ? -0.890 3.138 10.253 1.00 90.38 95 ARG A C 1
ATOM 779 O O . ARG A 1 95 ? -1.416 2.354 9.462 1.00 90.38 95 ARG A O 1
ATOM 786 N N . LYS A 1 96 ? 0.143 3.917 9.919 1.00 92.69 96 LYS A N 1
ATOM 787 C CA . LYS A 1 96 ? 0.774 3.918 8.590 1.00 92.69 96 LYS A CA 1
ATOM 788 C C . LYS A 1 96 ? 1.605 2.666 8.335 1.00 92.69 96 LYS A C 1
ATOM 790 O O . LYS A 1 96 ? 1.505 2.095 7.255 1.00 92.69 96 LYS A O 1
ATOM 795 N N . GLU A 1 97 ? 2.361 2.214 9.325 1.00 91.62 97 GLU A N 1
ATOM 796 C CA . GLU A 1 97 ? 3.140 0.977 9.273 1.00 91.62 97 GLU A CA 1
ATOM 797 C C . GLU A 1 97 ? 2.244 -0.225 8.956 1.00 91.62 97 GLU A C 1
ATOM 799 O O . GLU A 1 97 ? 2.542 -0.987 8.044 1.00 91.62 97 GLU A O 1
ATOM 804 N N . ILE A 1 98 ? 1.096 -0.356 9.626 1.00 90.25 98 ILE A N 1
ATOM 805 C CA . ILE A 1 98 ? 0.131 -1.439 9.370 1.00 90.25 98 ILE A CA 1
ATOM 806 C C . ILE A 1 98 ? -0.402 -1.383 7.941 1.00 90.25 98 ILE A C 1
ATOM 808 O O . ILE A 1 98 ? -0.545 -2.409 7.271 1.00 90.25 98 ILE A O 1
ATOM 812 N N . ALA A 1 99 ? -0.716 -0.174 7.474 1.00 92.75 99 ALA A N 1
ATOM 813 C CA . ALA A 1 99 ? -1.196 0.027 6.120 1.00 92.75 99 ALA A CA 1
ATOM 814 C C . ALA A 1 99 ? -0.133 -0.380 5.086 1.00 92.75 99 ALA A C 1
ATOM 816 O O . ALA A 1 99 ? -0.466 -1.080 4.130 1.00 92.75 99 ALA A O 1
ATOM 817 N N . LEU A 1 100 ? 1.134 -0.011 5.310 1.00 93.44 100 LEU A N 1
ATOM 818 C CA . LEU A 1 100 ? 2.265 -0.412 4.471 1.00 93.44 100 LEU A CA 1
ATOM 819 C C . LEU A 1 100 ? 2.534 -1.915 4.543 1.00 93.44 100 LEU A C 1
ATOM 821 O O . LEU A 1 100 ? 2.703 -2.538 3.501 1.00 93.44 100 LEU A O 1
ATOM 825 N N . PHE A 1 101 ? 2.500 -2.519 5.729 1.00 91.62 101 PHE A N 1
ATOM 826 C CA . PHE A 1 101 ? 2.677 -3.959 5.913 1.00 91.62 101 PHE A CA 1
ATOM 827 C C . PHE A 1 101 ? 1.681 -4.763 5.066 1.00 91.62 101 PHE A C 1
ATOM 829 O O . PHE A 1 101 ? 2.057 -5.728 4.397 1.00 91.62 101 PHE A O 1
ATOM 836 N N . CYS A 1 102 ? 0.417 -4.327 5.027 1.00 92.19 102 CYS A N 1
ATOM 837 C CA . CYS A 1 102 ? -0.614 -4.958 4.209 1.00 92.19 102 CYS A CA 1
ATOM 838 C C . CYS A 1 102 ? -0.246 -4.990 2.716 1.00 92.19 102 CYS A C 1
ATOM 840 O O . CYS A 1 102 ? -0.396 -6.026 2.069 1.00 92.19 102 CYS A O 1
ATOM 842 N N . VAL A 1 103 ? 0.214 -3.869 2.150 1.00 92.81 103 VAL A N 1
ATOM 843 C CA . VAL A 1 103 ? 0.535 -3.788 0.712 1.00 92.81 103 VAL A CA 1
ATOM 844 C C . VAL A 1 103 ? 1.894 -4.375 0.372 1.00 92.81 103 VAL A C 1
ATOM 846 O O . VAL A 1 103 ? 2.016 -4.967 -0.695 1.00 92.81 103 VAL A O 1
ATOM 849 N N . TRP A 1 104 ? 2.873 -4.299 1.276 1.00 93.50 104 TRP A N 1
ATOM 850 C CA . TRP A 1 104 ? 4.147 -5.006 1.139 1.00 93.50 104 TRP A CA 1
ATOM 851 C C . TRP A 1 104 ? 3.920 -6.510 1.053 1.00 93.50 104 TRP A C 1
ATOM 853 O O . TRP A 1 104 ? 4.373 -7.138 0.101 1.00 93.50 104 TRP A O 1
ATOM 863 N N . THR A 1 105 ? 3.105 -7.067 1.953 1.00 92.62 105 THR A N 1
ATOM 864 C CA . THR A 1 105 ? 2.762 -8.498 1.937 1.00 92.62 105 THR A CA 1
ATOM 865 C C . THR A 1 105 ? 2.140 -8.915 0.601 1.00 92.62 105 THR A C 1
ATOM 867 O O . THR A 1 105 ? 2.497 -9.950 0.034 1.00 92.62 105 THR A O 1
ATOM 870 N N . LEU A 1 106 ? 1.215 -8.110 0.064 1.00 91.44 106 LEU A N 1
ATOM 871 C CA . LEU A 1 106 ? 0.585 -8.365 -1.234 1.00 91.44 106 LEU A CA 1
ATOM 872 C C . LEU A 1 106 ? 1.594 -8.281 -2.389 1.00 91.44 106 LEU A C 1
ATOM 874 O O . LEU A 1 106 ? 1.615 -9.159 -3.250 1.00 91.44 106 LEU A O 1
ATOM 878 N N . PHE A 1 107 ? 2.428 -7.241 -2.404 1.00 91.62 107 PHE A N 1
ATOM 879 C CA . PHE A 1 107 ? 3.459 -7.024 -3.415 1.00 91.62 107 PHE A CA 1
ATOM 880 C C . PHE A 1 107 ? 4.475 -8.174 -3.444 1.00 91.62 107 PHE A C 1
ATOM 882 O O . PHE A 1 107 ? 4.673 -8.795 -4.489 1.00 91.62 107 PHE A O 1
ATOM 889 N N . GLU A 1 108 ? 5.046 -8.531 -2.294 1.00 92.69 108 GLU A N 1
ATOM 890 C CA . GLU A 1 108 ? 6.020 -9.619 -2.165 1.00 92.69 108 GLU A CA 1
ATOM 891 C C . GLU A 1 108 ? 5.427 -10.973 -2.551 1.00 92.69 108 GLU A C 1
ATOM 893 O O . GLU A 1 108 ? 6.076 -11.762 -3.238 1.00 92.69 108 GLU A O 1
ATOM 898 N N . SER A 1 109 ? 4.169 -11.233 -2.181 1.00 91.44 109 SER A N 1
ATOM 899 C CA . SER A 1 109 ? 3.468 -12.462 -2.575 1.00 91.44 109 SER A CA 1
ATOM 900 C C . SER A 1 109 ? 3.341 -12.582 -4.097 1.00 91.44 109 SER A C 1
ATOM 902 O O . SER A 1 109 ? 3.530 -13.665 -4.657 1.00 91.44 109 SER A O 1
ATOM 904 N N . MET A 1 110 ? 3.069 -11.470 -4.789 1.00 88.94 110 MET A N 1
ATOM 905 C CA . MET A 1 110 ? 2.996 -11.432 -6.252 1.00 88.94 110 MET A CA 1
ATOM 906 C C . MET A 1 110 ? 4.376 -11.582 -6.900 1.00 88.94 110 MET A C 1
ATOM 908 O O . MET A 1 110 ? 4.510 -12.312 -7.884 1.00 88.94 110 MET A O 1
ATOM 912 N N . GLN A 1 111 ? 5.416 -10.968 -6.330 1.00 89.56 111 GLN A N 1
ATOM 913 C CA . GLN A 1 111 ? 6.798 -11.166 -6.777 1.00 89.56 111 GLN A CA 1
ATOM 914 C C . GLN A 1 111 ? 7.228 -12.629 -6.626 1.00 89.56 111 GLN A C 1
ATOM 916 O O . GLN A 1 111 ? 7.778 -13.223 -7.550 1.00 89.56 111 GLN A O 1
ATOM 921 N N . TRP A 1 112 ? 6.903 -13.248 -5.493 1.00 90.88 112 TRP A N 1
ATOM 922 C CA . TRP A 1 112 ? 7.188 -14.651 -5.212 1.00 90.88 112 TRP A CA 1
ATOM 923 C C . TRP A 1 112 ? 6.444 -15.604 -6.156 1.00 90.88 112 TRP A C 1
ATOM 925 O O . TRP A 1 112 ? 7.024 -16.594 -6.615 1.00 90.88 112 TRP A O 1
ATOM 935 N N . HIS A 1 113 ? 5.181 -15.300 -6.479 1.00 89.44 113 HIS A N 1
ATOM 936 C CA . HIS A 1 113 ? 4.407 -16.038 -7.479 1.00 89.44 113 HIS A CA 1
ATOM 937 C C . HIS A 1 113 ? 5.083 -15.983 -8.852 1.00 89.44 113 HIS A C 1
ATOM 939 O O . HIS A 1 113 ? 5.300 -17.027 -9.470 1.00 89.44 113 HIS A O 1
ATOM 945 N N . ASN A 1 114 ? 5.461 -14.784 -9.300 1.00 87.75 114 ASN A N 1
ATOM 946 C CA . ASN A 1 114 ? 6.143 -14.577 -10.575 1.00 87.75 114 ASN A CA 1
ATOM 947 C C . ASN A 1 114 ? 7.496 -15.288 -10.623 1.00 87.75 114 ASN A C 1
ATOM 949 O O . ASN A 1 114 ? 7.762 -16.019 -11.575 1.00 87.75 114 ASN A O 1
ATOM 953 N N . GLN A 1 115 ? 8.296 -15.198 -9.559 1.00 90.31 115 GLN A N 1
ATOM 954 C CA . GLN A 1 115 ? 9.589 -15.876 -9.489 1.00 90.31 115 GLN A CA 1
ATOM 955 C C . GLN A 1 115 ? 9.449 -17.392 -9.675 1.00 90.31 115 GLN A C 1
ATOM 957 O O . GLN A 1 115 ? 10.256 -18.014 -10.363 1.00 90.31 115 GLN A O 1
ATOM 962 N N . ARG A 1 116 ? 8.413 -17.999 -9.081 1.00 90.62 116 ARG A N 1
ATOM 963 C CA . ARG A 1 116 ? 8.155 -19.444 -9.184 1.00 90.62 116 ARG A CA 1
ATOM 964 C C . ARG A 1 116 ? 7.553 -19.865 -10.513 1.00 90.62 116 ARG A C 1
ATOM 966 O O . ARG A 1 116 ? 7.897 -20.928 -11.017 1.00 90.62 116 ARG A O 1
ATOM 973 N N . ARG A 1 117 ? 6.616 -19.080 -11.039 1.00 88.00 117 ARG A N 1
ATOM 974 C CA . ARG A 1 117 ? 5.853 -19.435 -12.239 1.00 88.00 117 ARG A CA 1
ATOM 975 C C . ARG A 1 117 ? 6.562 -19.031 -13.526 1.00 88.00 117 ARG A C 1
ATOM 977 O O . ARG A 1 117 ? 6.564 -19.797 -14.481 1.00 88.00 117 ARG A O 1
ATOM 984 N N . CYS A 1 118 ? 7.115 -17.826 -13.549 1.00 86.75 118 CYS A N 1
ATOM 985 C CA . CYS A 1 118 ? 7.677 -17.181 -14.731 1.00 86.75 118 CYS A CA 1
ATOM 986 C C . CYS A 1 118 ? 9.214 -17.198 -14.748 1.00 86.75 118 CYS A C 1
ATOM 988 O O . CYS A 1 118 ? 9.807 -16.789 -15.740 1.00 86.75 118 CYS A O 1
ATOM 990 N N . GLY A 1 119 ? 9.870 -17.656 -13.673 1.00 88.81 119 GLY A N 1
ATOM 991 C CA . GLY A 1 119 ? 11.334 -17.727 -13.589 1.00 88.81 119 GLY A CA 1
ATOM 992 C C . GLY A 1 119 ? 12.026 -16.373 -13.395 1.00 88.81 119 GLY A C 1
ATOM 993 O O . GLY A 1 119 ? 13.245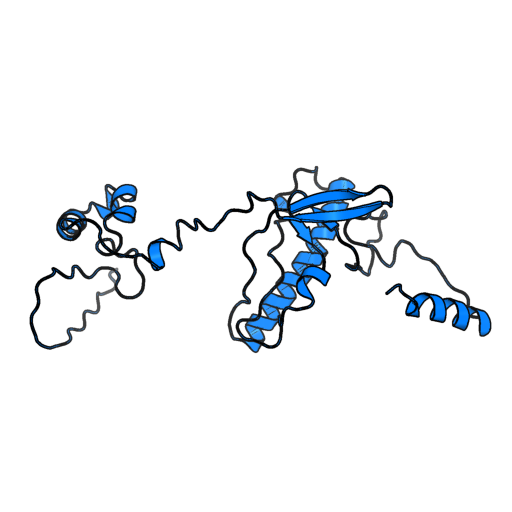 -16.291 -13.521 1.00 88.81 119 GLY A O 1
ATOM 994 N N . GLY A 1 120 ? 11.271 -15.320 -13.076 1.00 89.69 120 GLY A N 1
ATOM 995 C CA . GLY A 1 120 ? 11.782 -13.968 -12.866 1.00 89.69 120 GLY A CA 1
ATOM 996 C C . GLY A 1 120 ? 10.786 -13.080 -12.114 1.00 89.69 120 GLY A C 1
ATOM 997 O O . GLY A 1 120 ? 9.661 -13.515 -11.847 1.00 89.69 120 GLY A O 1
ATOM 998 N N . PRO A 1 121 ? 11.183 -11.847 -11.754 1.00 88.56 121 PRO A N 1
ATOM 999 C CA . PRO A 1 121 ? 10.324 -10.925 -11.020 1.00 88.56 121 PRO A CA 1
ATOM 1000 C C . PRO A 1 121 ? 9.111 -10.503 -11.857 1.00 88.56 121 PRO A C 1
ATOM 1002 O O . PRO A 1 121 ? 9.160 -10.473 -13.088 1.00 88.56 121 PRO A O 1
ATOM 1005 N N . GLY A 1 122 ? 8.018 -10.164 -11.175 1.00 85.00 122 GLY A N 1
ATOM 1006 C CA . GLY A 1 122 ? 6.864 -9.548 -11.815 1.00 85.00 122 GLY A CA 1
ATOM 1007 C C . GLY A 1 122 ? 7.142 -8.093 -12.192 1.00 85.00 122 GLY A C 1
ATOM 1008 O O . GLY A 1 122 ? 8.102 -7.472 -11.727 1.00 85.00 122 GLY A O 1
ATOM 1009 N N . VAL A 1 123 ? 6.288 -7.544 -13.052 1.00 85.50 123 VAL A N 1
ATOM 1010 C CA . VAL A 1 123 ? 6.390 -6.156 -13.513 1.00 85.50 123 VAL A CA 1
ATOM 1011 C C . VAL A 1 123 ? 5.483 -5.272 -12.664 1.00 85.50 123 VAL A C 1
ATOM 1013 O O . VAL A 1 123 ? 4.260 -5.349 -12.763 1.00 85.50 123 VAL A O 1
ATOM 1016 N N . SER A 1 124 ? 6.079 -4.397 -11.859 1.00 82.50 124 SER A N 1
ATOM 1017 C CA . SER A 1 124 ? 5.351 -3.331 -11.167 1.00 82.50 124 SER A CA 1
ATOM 1018 C C . SER A 1 124 ? 5.193 -2.113 -12.069 1.00 82.50 124 SER A C 1
ATOM 1020 O O . SER A 1 124 ? 6.134 -1.713 -12.759 1.00 82.50 124 SER A O 1
ATOM 1022 N N . GLU A 1 125 ? 4.036 -1.455 -11.999 1.00 72.69 125 GLU A N 1
ATOM 1023 C CA . GLU A 1 125 ? 3.913 -0.076 -12.479 1.00 72.69 125 GLU A CA 1
ATOM 1024 C C . GLU A 1 125 ? 4.911 0.830 -11.727 1.00 72.69 125 GLU A C 1
ATOM 1026 O O . GLU A 1 125 ? 5.210 0.605 -10.548 1.00 72.69 125 GLU A O 1
ATOM 1031 N N . LYS A 1 126 ? 5.453 1.843 -12.422 1.00 69.44 126 LYS A N 1
ATOM 1032 C CA . LYS A 1 126 ? 6.406 2.816 -11.853 1.00 69.44 126 LYS A CA 1
ATOM 1033 C C . LYS A 1 126 ? 5.775 3.566 -10.674 1.00 69.44 126 LYS A C 1
ATOM 1035 O O . LYS A 1 126 ? 4.560 3.695 -10.619 1.00 69.44 126 LYS A O 1
ATOM 1040 N N . LYS A 1 127 ? 6.592 4.099 -9.755 1.00 72.38 127 LYS A N 1
ATOM 1041 C CA . LYS A 1 127 ? 6.166 4.773 -8.509 1.00 72.38 127 LYS A CA 1
ATOM 1042 C C . LYS A 1 127 ? 5.128 5.886 -8.754 1.00 72.38 127 LYS A C 1
ATOM 1044 O O . LYS A 1 127 ? 5.480 7.040 -8.999 1.00 72.38 127 LYS A O 1
ATOM 1049 N N . ILE A 1 128 ? 3.842 5.544 -8.661 1.00 81.25 128 ILE A N 1
ATOM 1050 C CA . ILE A 1 128 ? 2.730 6.489 -8.826 1.00 81.25 128 ILE A CA 1
ATOM 1051 C C . ILE A 1 128 ? 2.532 7.246 -7.517 1.00 81.25 128 ILE A C 1
ATOM 1053 O O . ILE A 1 128 ? 2.297 6.646 -6.469 1.00 81.25 128 ILE A O 1
ATOM 1057 N N . ARG A 1 129 ? 2.588 8.579 -7.585 1.00 87.56 129 ARG A N 1
ATOM 1058 C CA . ARG A 1 129 ? 2.248 9.452 -6.456 1.00 87.56 129 ARG A CA 1
ATOM 1059 C C . ARG A 1 129 ? 0.786 9.862 -6.528 1.00 87.56 129 ARG A C 1
ATOM 1061 O O . ARG A 1 129 ? 0.300 10.245 -7.591 1.00 87.56 129 ARG A O 1
ATOM 1068 N N . TYR A 1 130 ? 0.108 9.877 -5.392 1.00 90.19 130 TYR A N 1
ATOM 1069 C CA . TYR A 1 130 ? -1.312 10.177 -5.277 1.00 90.19 130 TYR A CA 1
ATOM 1070 C C . TYR A 1 130 ? -1.565 11.453 -4.473 1.00 90.19 130 TYR A C 1
ATOM 1072 O O . TYR A 1 130 ? -0.796 11.860 -3.603 1.00 90.19 130 TYR A O 1
ATOM 1080 N N . THR A 1 131 ? -2.681 12.101 -4.788 1.00 92.62 131 THR A N 1
ATOM 1081 C CA . THR A 1 131 ? -3.341 13.083 -3.924 1.00 92.62 131 THR A CA 1
ATOM 1082 C C . THR A 1 131 ? -4.673 12.509 -3.495 1.00 92.62 131 THR A C 1
ATOM 1084 O O . THR A 1 131 ? -5.466 12.073 -4.333 1.00 92.62 131 THR A O 1
ATOM 1087 N N . CYS A 1 132 ? -4.915 12.506 -2.190 1.00 92.38 132 CYS A N 1
ATOM 1088 C CA . CYS A 1 132 ? -6.105 11.911 -1.610 1.00 92.38 132 CYS A CA 1
ATOM 1089 C C . CYS A 1 132 ? -6.931 12.961 -0.875 1.00 92.38 132 CYS A C 1
ATOM 1091 O O . CYS A 1 132 ? -6.400 13.842 -0.201 1.00 92.38 132 CYS A O 1
ATOM 1093 N N . SER A 1 133 ? -8.248 12.863 -1.006 1.00 93.25 133 SER A N 1
ATOM 1094 C CA . SER A 1 133 ? -9.202 13.702 -0.291 1.00 93.25 133 SER A CA 1
ATOM 1095 C C . SER A 1 133 ? -10.360 12.862 0.228 1.00 93.25 133 SER A C 1
ATOM 1097 O O . SER A 1 133 ? -10.705 11.817 -0.327 1.00 93.25 133 SER A O 1
ATOM 1099 N N . THR A 1 134 ? -10.948 13.309 1.332 1.00 91.94 134 THR A N 1
ATOM 1100 C CA . THR A 1 134 ? -12.140 12.688 1.912 1.00 91.94 134 THR A CA 1
ATOM 1101 C C . THR A 1 134 ? -13.345 13.548 1.552 1.00 91.94 134 THR A C 1
ATOM 1103 O O . THR A 1 134 ? -13.312 14.765 1.737 1.00 91.94 134 THR A O 1
ATOM 1106 N N . ASN A 1 135 ? -14.391 12.946 0.984 1.00 88.69 135 ASN A N 1
ATOM 1107 C CA . ASN A 1 135 ? -15.615 13.682 0.662 1.00 88.69 135 ASN A CA 1
ATOM 1108 C C . ASN A 1 135 ? -16.481 13.917 1.921 1.00 88.69 135 ASN A C 1
ATOM 1110 O O . ASN A 1 135 ? -16.168 13.451 3.013 1.00 88.69 135 ASN A O 1
ATOM 1114 N N . LYS A 1 136 ? -17.612 14.619 1.757 1.00 91.06 136 LYS A N 1
ATOM 1115 C CA . LYS A 1 136 ? -18.569 14.903 2.846 1.00 91.06 136 LYS A CA 1
ATOM 1116 C C . LYS A 1 136 ? -19.217 13.653 3.463 1.00 91.06 136 LYS A C 1
ATOM 1118 O O . LYS A 1 136 ? -19.809 13.748 4.527 1.00 91.06 136 LYS A O 1
ATOM 1123 N N . GLU A 1 137 ? -19.113 12.507 2.798 1.00 88.75 137 GLU A N 1
ATOM 1124 C CA . GLU A 1 137 ? -19.676 11.219 3.218 1.00 88.75 137 GLU A CA 1
ATOM 1125 C C . GLU A 1 137 ? -18.604 10.315 3.855 1.00 88.75 137 GLU A C 1
ATOM 1127 O O . GLU A 1 137 ? -18.800 9.110 3.968 1.00 88.75 137 GLU A O 1
ATOM 1132 N N . ASN A 1 138 ? -17.448 10.873 4.238 1.00 82.75 138 ASN A N 1
ATOM 1133 C CA . ASN A 1 138 ? -16.295 10.138 4.772 1.00 82.75 138 ASN A CA 1
ATOM 1134 C C . ASN A 1 138 ? -15.696 9.082 3.821 1.00 82.75 138 ASN A C 1
ATOM 1136 O O . ASN A 1 138 ? -14.978 8.182 4.251 1.00 82.75 138 ASN A O 1
ATOM 1140 N N . VAL A 1 139 ? -15.916 9.216 2.513 1.00 85.44 139 VAL A N 1
ATOM 1141 C CA . VAL A 1 139 ? -15.307 8.352 1.496 1.00 85.44 139 VAL A CA 1
ATOM 1142 C C . VAL A 1 139 ? -13.949 8.918 1.098 1.00 85.44 139 VAL A C 1
ATOM 1144 O O . VAL A 1 139 ? -13.859 10.031 0.565 1.00 85.44 139 VAL A O 1
ATOM 1147 N N . ARG A 1 140 ? -12.889 8.136 1.325 1.00 89.25 140 ARG A N 1
ATOM 1148 C CA . ARG A 1 140 ? -11.531 8.455 0.875 1.00 89.25 140 ARG A CA 1
ATOM 1149 C C . ARG A 1 140 ? -11.404 8.185 -0.623 1.00 89.25 140 ARG A C 1
ATOM 1151 O O . ARG A 1 140 ? -11.753 7.106 -1.089 1.00 89.25 1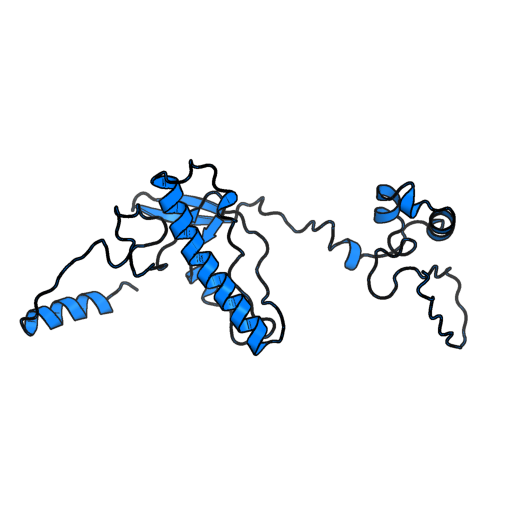40 ARG A O 1
ATOM 1158 N N . ARG A 1 141 ? -10.921 9.164 -1.392 1.00 91.25 141 ARG A N 1
ATOM 1159 C CA . ARG A 1 141 ? -10.626 9.010 -2.823 1.00 91.25 141 ARG A CA 1
ATOM 1160 C C . ARG A 1 141 ? -9.251 9.553 -3.151 1.00 91.25 141 ARG A C 1
ATOM 1162 O O . ARG A 1 141 ? -8.911 10.662 -2.751 1.00 91.25 141 ARG A O 1
ATOM 1169 N N . CYS A 1 142 ? -8.512 8.792 -3.945 1.00 92.69 142 CYS A N 1
ATOM 1170 C CA . CYS A 1 142 ? -7.168 9.133 -4.384 1.00 92.69 142 CYS A CA 1
ATOM 1171 C C . CYS A 1 142 ? -7.121 9.282 -5.901 1.00 92.69 142 CYS A C 1
ATOM 1173 O O . CYS A 1 142 ? -7.814 8.572 -6.631 1.00 92.69 142 CYS A O 1
ATOM 1175 N N . LYS A 1 143 ? -6.320 10.236 -6.371 1.00 91.25 143 LYS A N 1
ATOM 1176 C CA . LYS A 1 143 ? -6.040 10.459 -7.790 1.00 91.25 143 LYS A CA 1
ATOM 1177 C C . LYS A 1 143 ? -4.532 10.562 -7.998 1.00 91.25 143 LYS A C 1
ATOM 1179 O O . LYS A 1 143 ? -3.880 11.197 -7.162 1.00 91.25 143 LYS A O 1
ATOM 1184 N N . PRO A 1 144 ? -3.982 10.002 -9.087 1.00 89.44 144 PRO A N 1
ATOM 1185 C CA . PRO A 1 144 ? -2.588 10.228 -9.448 1.00 89.44 144 PRO A CA 1
ATOM 1186 C C . PRO A 1 144 ? -2.291 11.732 -9.544 1.00 89.44 144 PRO A C 1
ATOM 1188 O O . PRO A 1 144 ? -3.108 12.501 -10.064 1.00 89.44 144 PRO A O 1
ATOM 1191 N N . LYS A 1 145 ? -1.146 12.171 -9.013 1.00 87.12 145 LYS A N 1
ATOM 1192 C CA . LYS A 1 145 ? -0.629 13.531 -9.221 1.00 87.12 145 LYS A CA 1
ATOM 1193 C C . LYS A 1 145 ? -0.292 13.696 -10.701 1.00 87.12 145 LYS A C 1
ATOM 1195 O O . LYS A 1 145 ? 0.269 12.789 -11.289 1.00 87.12 145 LYS A O 1
ATOM 1200 N N . LYS A 1 146 ? -0.587 14.855 -11.298 1.00 65.62 146 LYS A N 1
ATOM 1201 C CA . LYS A 1 146 ? -0.184 15.147 -12.690 1.00 65.62 146 LYS A CA 1
ATOM 1202 C C . LYS A 1 146 ? 1.339 15.170 -12.863 1.00 65.62 146 LYS A C 1
ATOM 1204 O O . LYS A 1 146 ? 1.823 14.856 -13.941 1.00 65.62 146 LYS A O 1
ATOM 1209 N N . ASP A 1 147 ? 2.048 15.475 -11.778 1.00 58.62 147 ASP A N 1
ATOM 1210 C CA . ASP A 1 147 ? 3.509 15.460 -11.677 1.00 58.62 147 ASP A CA 1
ATOM 1211 C C . ASP A 1 147 ? 4.040 14.072 -11.267 1.00 58.62 147 ASP A C 1
ATOM 1213 O O . ASP A 1 147 ? 5.197 13.946 -10.871 1.00 58.62 147 ASP A O 1
ATOM 1217 N N . SER A 1 148 ? 3.203 13.018 -11.298 1.00 50.56 148 SER A N 1
ATOM 1218 C CA . SER A 1 148 ? 3.733 11.657 -11.387 1.00 50.56 148 SER A CA 1
ATOM 1219 C C . SER A 1 148 ? 4.532 11.615 -12.679 1.00 50.56 148 SER A C 1
ATOM 1221 O O . SER A 1 148 ? 3.948 11.744 -13.756 1.00 50.56 148 SER A O 1
ATOM 1223 N N . GLU A 1 149 ? 5.852 11.570 -12.546 1.00 44.03 149 GLU A N 1
ATOM 1224 C CA . GLU A 1 149 ? 6.766 11.866 -13.639 1.00 44.03 149 GLU A CA 1
ATOM 1225 C C . GLU A 1 149 ? 6.389 11.086 -14.911 1.00 44.03 149 GLU A C 1
ATOM 1227 O O . GLU A 1 149 ? 6.292 9.853 -14.861 1.00 44.03 149 GLU A O 1
ATOM 1232 N N . PRO A 1 150 ? 6.193 11.753 -16.069 1.00 40.56 150 PRO A N 1
ATOM 1233 C CA . PRO A 1 150 ? 6.499 11.094 -17.323 1.00 40.56 150 PRO A CA 1
ATOM 1234 C C . PRO A 1 150 ? 7.954 10.638 -17.239 1.00 40.56 150 PRO A C 1
ATOM 1236 O O . PRO A 1 150 ? 8.820 11.368 -16.762 1.00 40.56 150 PRO A O 1
ATOM 1239 N N . VAL A 1 151 ? 8.182 9.398 -17.658 1.00 44.28 151 VAL A N 1
ATOM 1240 C CA . VAL A 1 151 ? 9.488 8.748 -17.715 1.00 44.28 151 VAL A CA 1
ATOM 1241 C C . VAL A 1 151 ? 10.540 9.709 -18.270 1.00 44.28 151 VAL A C 1
ATOM 1243 O O . VAL A 1 151 ? 10.592 9.922 -19.471 1.00 44.28 151 VAL A O 1
ATOM 1246 N N . PHE A 1 152 ? 11.412 10.209 -17.403 1.00 37.28 152 PHE A N 1
ATOM 1247 C CA . PHE A 1 152 ? 12.814 10.407 -17.743 1.00 37.28 152 PHE A CA 1
ATOM 1248 C C . PHE A 1 152 ? 13.615 9.564 -16.770 1.00 37.28 152 PHE A C 1
ATOM 1250 O O . PHE A 1 152 ? 14.223 10.014 -15.804 1.00 37.28 152 PHE A O 1
ATOM 1257 N N . ASP A 1 153 ? 13.533 8.265 -17.027 1.00 43.97 153 ASP A N 1
ATOM 1258 C CA . ASP A 1 153 ? 14.538 7.336 -16.570 1.00 43.97 153 ASP A CA 1
ATOM 1259 C C . ASP A 1 153 ? 15.829 7.682 -17.322 1.00 43.97 153 ASP A C 1
ATOM 1261 O O . ASP A 1 153 ? 16.069 7.196 -18.427 1.00 43.97 153 ASP A O 1
ATOM 1265 N N . ALA A 1 154 ? 16.650 8.551 -16.729 1.00 50.22 154 ALA A N 1
ATOM 1266 C CA . ALA A 1 154 ? 17.977 8.892 -17.242 1.00 50.22 154 ALA A CA 1
ATOM 1267 C C . ALA A 1 154 ? 18.892 7.655 -17.389 1.00 50.22 154 ALA A C 1
ATOM 1269 O O . ALA A 1 154 ? 19.965 7.750 -17.976 1.00 50.22 154 ALA A O 1
ATOM 1270 N N . LYS A 1 155 ? 18.477 6.483 -16.884 1.00 50.53 155 LYS A N 1
ATOM 1271 C CA . LYS A 1 155 ? 19.185 5.211 -17.025 1.00 50.53 155 LYS A CA 1
ATOM 1272 C C . LYS A 1 155 ? 18.592 4.302 -18.114 1.00 50.53 155 LYS A C 1
ATOM 1274 O O . LYS A 1 155 ? 19.313 3.440 -18.608 1.00 50.53 155 LYS A O 1
ATOM 1279 N N . ALA A 1 156 ? 17.340 4.505 -18.540 1.00 49.09 156 ALA A N 1
ATOM 1280 C CA . ALA A 1 156 ? 16.708 3.737 -19.622 1.00 49.09 156 ALA A CA 1
ATOM 1281 C C . ALA A 1 156 ? 16.645 4.468 -20.972 1.00 49.09 156 ALA A C 1
ATOM 1283 O O . ALA A 1 156 ? 16.597 3.794 -21.998 1.00 49.09 156 ALA A O 1
ATOM 1284 N N . GLU A 1 157 ? 16.741 5.803 -21.033 1.00 43.94 157 GLU A N 1
ATOM 1285 C CA . GLU A 1 157 ? 16.977 6.468 -22.330 1.00 43.94 157 GLU A CA 1
ATOM 1286 C C . GLU A 1 157 ? 18.369 6.165 -22.903 1.00 43.94 157 GLU A C 1
ATOM 1288 O O . GLU A 1 157 ? 18.532 6.147 -24.124 1.00 43.94 157 GLU A O 1
ATOM 1293 N N . LEU A 1 158 ? 19.334 5.795 -22.054 1.00 49.88 158 LEU A N 1
ATOM 1294 C CA . LEU A 1 158 ? 20.643 5.334 -22.513 1.00 49.88 158 LEU A CA 1
ATOM 1295 C C . LEU A 1 158 ? 20.563 3.995 -23.259 1.00 49.88 158 LEU A C 1
ATOM 1297 O O . LEU A 1 158 ? 21.390 3.740 -24.114 1.00 49.88 158 LEU A O 1
ATOM 1301 N N . LEU A 1 159 ? 19.566 3.147 -22.991 1.00 53.34 159 LEU A N 1
ATOM 1302 C CA . LEU A 1 159 ? 19.451 1.825 -23.620 1.00 53.34 159 LEU A CA 1
ATOM 1303 C C . LEU A 1 159 ? 18.645 1.834 -24.928 1.00 53.34 159 LEU A C 1
ATOM 1305 O O . LEU A 1 159 ? 18.902 1.003 -25.794 1.00 53.34 159 LEU A O 1
ATOM 1309 N N . THR A 1 160 ? 17.716 2.779 -25.112 1.00 49.12 160 THR A N 1
ATOM 1310 C CA . THR A 1 160 ? 16.909 2.889 -26.347 1.00 49.12 160 THR A CA 1
ATOM 1311 C C . THR A 1 160 ? 17.450 3.886 -27.382 1.00 49.12 160 THR A C 1
ATOM 1313 O O . THR A 1 160 ? 17.137 3.740 -28.559 1.00 49.12 160 THR A O 1
ATOM 1316 N N . HIS A 1 161 ? 18.307 4.840 -26.990 1.00 58.28 161 HIS A N 1
ATOM 1317 C CA . HIS A 1 161 ? 19.042 5.743 -27.894 1.00 58.28 161 HIS A CA 1
ATOM 1318 C C . HIS A 1 161 ? 20.555 5.690 -27.633 1.00 58.28 161 HIS A C 1
ATOM 1320 O O . HIS A 1 161 ? 21.230 6.713 -27.519 1.00 58.28 161 HIS A O 1
ATOM 1326 N N . CYS A 1 162 ? 21.100 4.478 -27.535 1.00 73.56 162 CYS A N 1
ATOM 1327 C CA . CYS A 1 162 ? 22.529 4.292 -27.328 1.00 73.56 162 CYS A CA 1
ATOM 1328 C C . CYS A 1 162 ? 23.307 4.432 -28.641 1.00 73.56 162 CYS A C 1
ATOM 1330 O O . CYS A 1 162 ? 23.542 3.447 -29.340 1.00 73.56 162 CYS A O 1
ATOM 1332 N N . ALA A 1 163 ? 23.657 5.667 -28.994 1.00 80.94 163 ALA A N 1
ATOM 1333 C CA . ALA A 1 163 ? 24.499 5.983 -30.139 1.00 80.94 163 ALA A CA 1
ATOM 1334 C C . ALA A 1 163 ? 25.449 7.133 -29.796 1.00 80.94 163 ALA A C 1
ATOM 1336 O O . ALA A 1 163 ? 25.091 8.046 -29.048 1.00 80.94 163 ALA A O 1
ATOM 1337 N N . ASP A 1 164 ? 26.636 7.108 -30.391 1.00 85.38 164 ASP A N 1
ATOM 1338 C CA . ASP A 1 164 ? 27.536 8.253 -30.378 1.00 85.38 164 ASP A CA 1
ATOM 1339 C C . ASP A 1 164 ? 26.941 9.383 -31.234 1.00 85.38 164 ASP A C 1
ATOM 1341 O O . ASP A 1 164 ? 26.509 9.178 -32.370 1.00 85.38 164 ASP A O 1
ATOM 1345 N N . LYS A 1 165 ? 26.900 10.589 -30.674 1.00 86.38 165 LYS A N 1
ATOM 1346 C CA . LYS A 1 165 ? 26.395 11.808 -31.319 1.00 86.38 165 LYS A CA 1
ATOM 1347 C C . LYS A 1 165 ? 27.504 12.605 -32.005 1.00 86.38 165 LYS A C 1
ATOM 1349 O O . LYS A 1 165 ? 27.204 13.466 -32.825 1.00 86.38 165 LYS A O 1
ATOM 1354 N N . GLU A 1 166 ? 28.763 12.316 -31.679 1.00 87.19 166 GLU A N 1
ATOM 1355 C CA . GLU A 1 166 ? 29.939 13.019 -32.191 1.00 87.19 166 GLU A CA 1
ATOM 1356 C C . GLU A 1 166 ? 30.857 12.069 -32.960 1.00 87.19 166 GLU A C 1
ATOM 1358 O O . GLU A 1 166 ? 31.158 10.960 -32.521 1.00 87.19 166 GLU A O 1
ATOM 1363 N N . THR A 1 167 ? 31.391 12.529 -34.092 1.00 88.56 167 THR A N 1
ATOM 1364 C CA . THR A 1 167 ? 32.305 11.720 -34.917 1.00 88.56 167 THR A CA 1
ATOM 1365 C C . THR A 1 167 ? 33.649 11.458 -34.234 1.00 88.56 167 THR A C 1
ATOM 1367 O O . THR A 1 167 ? 34.363 10.537 -34.615 1.00 88.56 167 THR A O 1
ATOM 1370 N N . ALA A 1 168 ? 34.010 12.269 -33.233 1.00 90.75 168 ALA A N 1
ATOM 1371 C CA . ALA A 1 168 ? 35.264 12.168 -32.486 1.00 90.75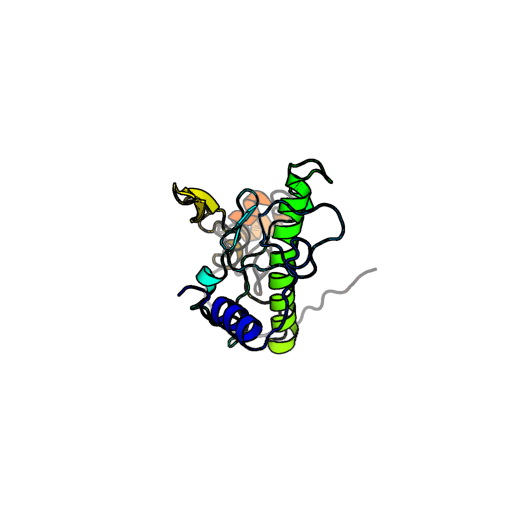 168 ALA A CA 1
ATOM 1372 C C . ALA A 1 168 ? 35.172 11.282 -31.226 1.00 90.75 168 ALA A C 1
ATOM 1374 O O . ALA A 1 168 ? 36.158 11.160 -30.497 1.00 90.75 168 ALA A O 1
ATOM 1375 N N . CYS A 1 169 ? 34.022 10.650 -30.958 1.00 89.12 169 CYS A N 1
ATOM 1376 C CA . CYS A 1 169 ? 33.811 9.843 -29.753 1.00 89.12 169 CYS A CA 1
ATOM 1377 C C . CYS A 1 169 ? 34.854 8.734 -29.566 1.00 89.12 169 CYS A C 1
ATOM 1379 O O . CYS A 1 169 ? 35.345 8.540 -28.454 1.00 89.12 169 CYS A O 1
ATOM 1381 N N . CYS A 1 170 ? 35.273 8.078 -30.650 1.00 88.56 170 CYS A N 1
ATOM 1382 C CA . CYS A 1 170 ? 36.298 7.037 -30.607 1.00 88.56 170 CYS A CA 1
ATOM 1383 C C . CYS A 1 170 ? 37.680 7.581 -30.204 1.00 88.56 170 CYS A C 1
ATOM 1385 O O . CYS A 1 170 ? 38.394 6.957 -29.415 1.00 88.56 170 CYS A O 1
ATOM 1387 N N . ASP A 1 171 ? 38.053 8.761 -30.705 1.00 91.38 171 ASP A N 1
ATOM 1388 C CA . ASP A 1 171 ? 39.326 9.408 -30.374 1.00 91.38 171 ASP A CA 1
ATOM 1389 C C . ASP A 1 171 ? 39.352 9.878 -28.919 1.00 91.38 171 ASP A C 1
ATOM 1391 O O . ASP A 1 171 ? 40.378 9.774 -28.244 1.00 91.38 171 ASP A O 1
ATOM 1395 N N . TRP A 1 172 ? 38.232 10.411 -28.428 1.00 92.06 172 TRP A N 1
ATOM 1396 C CA . TRP A 1 172 ? 38.089 10.852 -27.043 1.00 92.06 172 TRP A CA 1
ATOM 1397 C C . TRP A 1 172 ? 38.068 9.671 -26.073 1.00 92.06 172 TRP A C 1
ATOM 1399 O O . TRP A 1 172 ? 38.794 9.690 -25.078 1.00 92.06 172 TRP A O 1
ATOM 1409 N N . ALA A 1 173 ? 37.343 8.601 -26.400 1.00 90.25 173 ALA A N 1
ATOM 1410 C CA . ALA A 1 173 ? 37.367 7.366 -25.624 1.00 90.25 173 ALA A CA 1
ATOM 1411 C C . ALA A 1 173 ? 38.787 6.774 -25.554 1.00 90.25 173 ALA A C 1
ATOM 1413 O O . ALA A 1 173 ? 39.275 6.483 -24.465 1.00 90.25 173 ALA A O 1
ATOM 1414 N N . SER A 1 174 ? 39.516 6.735 -26.678 1.00 88.38 174 SER A N 1
ATOM 1415 C CA . SER A 1 174 ? 40.913 6.260 -26.732 1.00 88.38 174 SER A CA 1
ATOM 1416 C C . SER A 1 174 ? 41.893 7.118 -25.915 1.00 88.38 174 SER A C 1
ATOM 1418 O O . SER A 1 174 ? 42.964 6.651 -25.529 1.00 88.38 174 SER A O 1
ATOM 1420 N N . LYS A 1 175 ? 41.545 8.380 -25.633 1.00 92.06 175 LYS A N 1
ATOM 1421 C CA . LYS A 1 175 ? 42.326 9.308 -24.793 1.00 92.06 175 LYS A CA 1
ATOM 1422 C C . LYS A 1 175 ? 41.930 9.263 -23.306 1.00 92.06 175 LYS A C 1
ATOM 1424 O O . LYS A 1 175 ? 42.498 10.015 -22.497 1.00 92.06 175 LYS A O 1
ATOM 1429 N N . GLY A 1 176 ? 41.004 8.376 -22.939 1.00 89.81 176 GLY A N 1
ATOM 1430 C CA . GLY A 1 176 ? 40.512 8.187 -21.573 1.00 89.81 176 GLY A CA 1
ATOM 1431 C C . GLY A 1 176 ? 39.512 9.255 -21.128 1.00 89.81 176 GLY A C 1
ATOM 1432 O O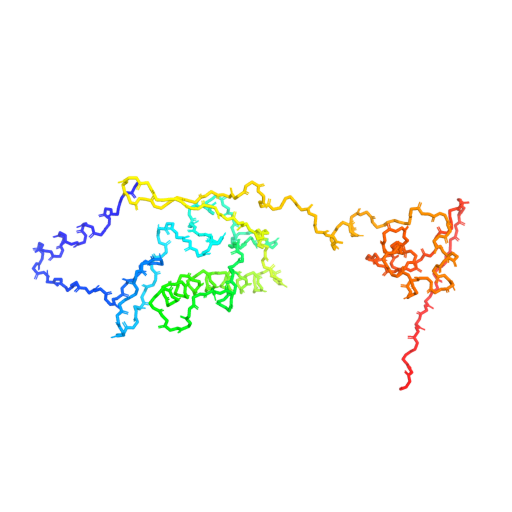 . GLY A 1 176 ? 39.431 9.580 -19.945 1.00 89.81 176 GLY A O 1
ATOM 1433 N N . GLU A 1 177 ? 38.782 9.874 -22.062 1.00 91.06 177 GLU A N 1
ATOM 1434 C CA . GLU A 1 177 ? 37.742 10.850 -21.703 1.00 91.06 177 GLU A CA 1
ATOM 1435 C C . GLU A 1 177 ? 36.553 10.187 -20.998 1.00 91.06 177 GLU A C 1
ATOM 1437 O O . GLU A 1 177 ? 35.855 10.849 -20.237 1.00 91.06 177 GLU A O 1
ATOM 1442 N N . CYS A 1 178 ? 36.345 8.878 -21.174 1.00 87.19 178 CYS A N 1
ATOM 1443 C CA . CYS A 1 178 ? 35.300 8.144 -20.460 1.00 87.19 178 CYS A CA 1
ATOM 1444 C C . CYS A 1 178 ? 35.512 8.180 -18.935 1.00 87.19 178 CYS A C 1
ATOM 1446 O O . CYS A 1 178 ? 34.538 8.295 -18.194 1.00 87.19 178 CYS A O 1
ATOM 1448 N N . GLU A 1 179 ? 36.764 8.145 -18.453 1.00 87.50 179 GLU A N 1
ATOM 1449 C CA . GLU A 1 179 ? 37.064 8.306 -17.025 1.00 87.50 179 GLU A CA 1
ATOM 1450 C C . GLU A 1 179 ? 37.271 9.769 -16.615 1.00 87.50 179 GLU A C 1
ATOM 1452 O O . GLU A 1 179 ? 36.900 10.158 -15.506 1.00 87.50 179 GLU A O 1
ATOM 1457 N N . LYS A 1 180 ? 37.876 10.590 -17.485 1.00 89.19 180 LYS A N 1
ATOM 1458 C CA . LYS A 1 180 ? 38.199 11.995 -17.172 1.00 89.19 180 LYS A CA 1
ATOM 1459 C C . LYS A 1 180 ? 36.988 12.924 -17.245 1.00 89.19 180 LYS A C 1
ATOM 1461 O O . LYS A 1 180 ? 36.935 13.900 -16.500 1.00 89.19 180 LYS A O 1
ATOM 1466 N N . ASN A 1 181 ? 36.030 12.631 -18.122 1.00 84.44 181 ASN A N 1
ATOM 1467 C CA . ASN A 1 181 ? 34.844 13.444 -18.373 1.00 84.44 181 ASN A CA 1
ATOM 1468 C C . ASN A 1 181 ? 33.573 12.579 -18.542 1.00 84.44 181 ASN A C 1
ATOM 1470 O O . ASN A 1 181 ? 32.916 12.600 -19.589 1.00 84.44 181 ASN A O 1
ATOM 1474 N N . PRO A 1 182 ? 33.190 11.821 -17.498 1.00 77.75 182 PRO A N 1
ATOM 1475 C CA . PRO A 1 182 ? 32.152 10.795 -17.595 1.00 77.75 182 PRO A CA 1
ATOM 1476 C C . PRO A 1 182 ? 30.763 11.360 -17.917 1.00 77.75 182 PRO A C 1
ATOM 1478 O O . PRO A 1 182 ? 29.974 10.694 -18.578 1.00 77.75 182 PRO A O 1
ATOM 1481 N N . GLY A 1 183 ? 30.454 12.589 -17.486 1.00 77.88 183 GLY A N 1
ATOM 1482 C CA . GLY A 1 183 ? 29.153 13.217 -17.740 1.00 77.88 183 GLY A CA 1
ATOM 1483 C C . GLY A 1 183 ? 28.937 13.548 -19.216 1.00 77.88 183 GLY A C 1
ATOM 1484 O O . GLY A 1 183 ? 27.936 13.143 -19.798 1.00 77.88 183 GLY A O 1
ATOM 1485 N N . PHE A 1 184 ? 29.905 14.230 -19.835 1.00 85.50 184 PHE A N 1
ATOM 1486 C CA . PHE A 1 184 ? 29.851 14.560 -21.261 1.00 85.50 184 PHE A CA 1
ATOM 1487 C C . PHE A 1 184 ? 29.882 13.297 -22.126 1.00 85.50 184 PHE A C 1
ATOM 1489 O O . PHE A 1 184 ? 29.087 13.149 -23.052 1.00 85.50 184 PHE A O 1
ATOM 1496 N N . MET A 1 185 ? 30.775 12.361 -21.796 1.00 87.62 185 MET A N 1
ATOM 1497 C CA . MET A 1 185 ? 30.944 11.148 -22.586 1.00 87.62 185 MET A CA 1
ATOM 1498 C C . MET A 1 185 ? 29.737 10.207 -22.499 1.00 87.62 185 MET A C 1
ATOM 1500 O O . MET A 1 185 ? 29.416 9.560 -23.489 1.00 87.62 185 MET A O 1
ATOM 1504 N N . ALA A 1 186 ? 29.017 10.166 -21.374 1.00 84.06 186 ALA A N 1
ATOM 1505 C CA . ALA A 1 186 ? 27.777 9.397 -21.273 1.00 84.06 186 ALA A CA 1
ATOM 1506 C C . ALA A 1 186 ? 26.643 9.961 -22.143 1.00 84.06 186 ALA A C 1
ATOM 1508 O O . ALA A 1 186 ? 25.810 9.202 -22.631 1.00 84.06 186 ALA A O 1
ATOM 1509 N N . GLU A 1 187 ? 26.609 11.277 -22.358 1.00 83.75 187 GLU A N 1
ATOM 1510 C CA . GLU A 1 187 ? 25.568 11.932 -23.152 1.00 83.75 187 GLU A CA 1
ATOM 1511 C C . GLU A 1 187 ? 25.878 11.937 -24.656 1.00 83.75 187 GLU A C 1
ATOM 1513 O O . GLU A 1 187 ? 24.964 11.791 -25.478 1.00 83.75 187 GLU A O 1
ATOM 1518 N N . ALA A 1 188 ? 27.149 12.142 -25.011 1.00 88.38 188 ALA A N 1
ATOM 1519 C CA . ALA A 1 188 ? 27.604 12.311 -26.387 1.00 88.38 188 ALA A CA 1
ATOM 1520 C C . ALA A 1 188 ? 28.198 11.035 -26.997 1.00 88.38 188 ALA A C 1
ATOM 1522 O O . ALA A 1 188 ? 28.112 10.863 -28.207 1.00 88.38 188 ALA A O 1
ATOM 1523 N N . CYS A 1 189 ? 28.788 10.152 -26.188 1.00 89.00 189 CYS A N 1
ATOM 1524 C CA . CYS A 1 189 ? 29.650 9.054 -26.638 1.00 89.00 189 CYS A CA 1
ATOM 1525 C C . CYS A 1 189 ? 29.349 7.729 -25.917 1.00 89.00 189 CYS A C 1
ATOM 1527 O O . CYS A 1 189 ? 30.253 6.981 -25.528 1.00 89.00 189 CYS A O 1
ATOM 1529 N N . ALA A 1 190 ? 28.060 7.462 -25.688 1.00 85.56 190 ALA A N 1
ATOM 1530 C CA . ALA A 1 190 ? 27.586 6.332 -24.896 1.00 85.56 190 ALA A CA 1
ATOM 1531 C C . ALA A 1 190 ? 28.062 4.969 -25.432 1.00 85.56 190 ALA A C 1
ATOM 1533 O O . ALA A 1 190 ? 28.344 4.061 -24.645 1.00 85.56 190 ALA A O 1
ATOM 1534 N N . THR A 1 191 ? 28.195 4.824 -26.755 1.00 86.69 191 THR A N 1
ATOM 1535 C CA . THR A 1 191 ? 28.653 3.586 -27.399 1.00 86.69 191 THR A CA 1
ATOM 1536 C C . THR A 1 191 ? 30.161 3.432 -27.275 1.00 86.69 191 THR A C 1
ATOM 1538 O O . THR A 1 191 ? 30.626 2.388 -26.806 1.00 86.69 191 THR A O 1
ATOM 1541 N N . SER A 1 192 ? 30.917 4.483 -27.608 1.00 88.44 192 SER A N 1
ATOM 1542 C CA . SER A 1 192 ? 32.381 4.495 -27.488 1.00 88.44 192 SER A CA 1
ATOM 1543 C C . SER A 1 192 ? 32.867 4.284 -26.048 1.00 88.44 192 SER A C 1
ATOM 1545 O O . SER A 1 192 ? 33.925 3.695 -25.848 1.00 88.44 192 SER A O 1
ATOM 1547 N N . CYS A 1 193 ? 32.094 4.701 -25.037 1.00 86.56 193 CYS A N 1
ATOM 1548 C CA . CYS A 1 193 ? 32.414 4.459 -23.623 1.00 86.56 193 CYS A CA 1
ATOM 1549 C C . CYS A 1 193 ? 31.855 3.152 -23.045 1.00 86.56 193 CYS A C 1
ATOM 1551 O O . CYS A 1 193 ? 31.950 2.933 -21.838 1.00 86.56 193 CYS A O 1
ATOM 1553 N N . GLY A 1 194 ? 31.272 2.280 -23.873 1.00 82.00 194 GLY A N 1
ATOM 1554 C CA . GLY A 1 194 ? 30.798 0.966 -23.434 1.00 82.00 194 GLY A CA 1
ATOM 1555 C C . GLY A 1 194 ? 29.609 1.014 -22.470 1.00 82.00 194 GLY A C 1
ATOM 1556 O O . GLY A 1 194 ? 29.441 0.106 -21.662 1.00 82.00 194 GLY A O 1
ATOM 1557 N N . LEU A 1 195 ? 28.794 2.070 -22.537 1.00 81.06 195 LEU A N 1
ATOM 1558 C CA . LEU A 1 195 ? 27.629 2.263 -21.667 1.00 81.06 195 LEU A CA 1
ATOM 1559 C C . LEU A 1 195 ? 26.333 1.681 -22.262 1.00 81.06 195 LEU A C 1
ATOM 1561 O O . LEU A 1 195 ? 25.293 1.673 -21.603 1.00 81.06 195 LEU A O 1
ATOM 1565 N N . CYS A 1 196 ? 26.400 1.192 -23.502 1.00 80.31 196 CYS A N 1
ATOM 1566 C CA . CYS A 1 196 ? 25.322 0.480 -24.189 1.00 80.31 196 CYS A CA 1
ATOM 1567 C C . CYS A 1 196 ? 25.279 -1.008 -23.808 1.00 80.31 196 CYS A C 1
ATOM 1569 O O . CYS A 1 196 ? 26.241 -1.521 -23.255 1.00 80.31 196 CYS A O 1
ATOM 1571 N N . GLY A 1 197 ? 24.177 -1.706 -24.125 1.00 70.94 197 GLY A N 1
ATOM 1572 C CA . GLY A 1 197 ? 24.046 -3.172 -23.998 1.00 70.94 197 GLY A CA 1
ATOM 1573 C C . GLY A 1 197 ? 24.977 -3.956 -24.941 1.00 70.94 197 GLY A C 1
ATOM 1574 O O . GLY A 1 197 ? 26.129 -3.587 -25.103 1.00 70.94 197 GLY A O 1
ATOM 1575 N N . ASP A 1 198 ? 24.497 -5.018 -25.599 1.00 58.22 198 ASP A N 1
ATOM 1576 C CA . ASP A 1 198 ? 25.315 -6.051 -26.287 1.00 58.22 198 ASP A CA 1
ATOM 1577 C C . ASP A 1 198 ? 26.299 -5.588 -27.404 1.00 58.22 198 ASP A C 1
ATOM 1579 O O . ASP A 1 198 ? 26.970 -6.424 -28.003 1.00 58.22 198 ASP A O 1
ATOM 1583 N N . ASN A 1 199 ? 26.452 -4.279 -27.654 1.00 55.66 199 ASN A N 1
ATOM 1584 C CA . ASN A 1 199 ? 27.498 -3.659 -28.486 1.00 55.66 199 ASN A CA 1
ATOM 1585 C C . ASN A 1 199 ? 28.383 -2.654 -27.703 1.00 55.66 199 ASN A C 1
ATOM 1587 O O . ASN A 1 199 ? 28.849 -1.655 -28.253 1.00 55.66 199 ASN A O 1
ATOM 1591 N N . ALA A 1 200 ? 28.591 -2.871 -26.402 1.00 54.34 200 ALA A N 1
ATOM 1592 C CA . ALA A 1 200 ? 29.468 -2.049 -25.571 1.00 54.34 200 ALA A CA 1
ATOM 1593 C C . ALA A 1 200 ? 30.926 -2.097 -26.070 1.00 54.34 200 ALA A C 1
ATOM 1595 O O . ALA A 1 200 ? 31.572 -3.142 -26.012 1.00 54.34 200 ALA A O 1
ATOM 1596 N N . GLY A 1 201 ? 31.463 -0.959 -26.526 1.00 56.12 201 GLY A N 1
ATOM 1597 C CA . GLY A 1 201 ? 32.902 -0.789 -26.769 1.00 56.12 201 GLY A CA 1
ATOM 1598 C C . GLY A 1 201 ? 33.405 -1.090 -28.185 1.00 56.12 201 GLY A C 1
ATOM 1599 O O . GLY A 1 201 ? 34.613 -1.217 -28.374 1.00 56.12 201 GLY A O 1
ATOM 1600 N N . GLN A 1 202 ? 32.531 -1.190 -29.193 1.00 59.78 202 GLN A N 1
ATOM 1601 C CA . GLN A 1 202 ? 32.973 -1.268 -30.590 1.00 59.78 202 GLN A CA 1
ATOM 1602 C C . GLN A 1 202 ? 32.959 0.114 -31.249 1.00 59.78 202 GLN A C 1
ATOM 1604 O O . GLN A 1 202 ? 31.908 0.648 -31.594 1.00 59.78 202 GLN A O 1
ATOM 1609 N N . CYS A 1 203 ? 34.148 0.674 -31.468 1.00 64.62 203 CYS A N 1
ATOM 1610 C CA . CYS A 1 203 ? 34.357 1.831 -32.332 1.00 64.62 203 CYS A CA 1
ATOM 1611 C C . CYS A 1 203 ? 34.132 1.414 -33.795 1.00 64.62 203 CYS A C 1
ATOM 1613 O O . CYS A 1 203 ? 35.078 1.035 -34.486 1.00 64.62 203 CYS A O 1
ATOM 1615 N N . VAL A 1 204 ? 32.885 1.423 -34.270 1.00 57.06 204 VAL A N 1
ATOM 1616 C CA . VAL A 1 204 ? 32.588 1.133 -35.680 1.00 57.06 204 VAL A CA 1
ATOM 1617 C C . VAL A 1 204 ? 32.709 2.434 -36.466 1.00 57.06 204 VAL A C 1
ATOM 1619 O O . VAL A 1 204 ? 31.772 3.224 -36.547 1.00 57.06 204 VAL A O 1
ATOM 1622 N N . GLY A 1 205 ? 33.898 2.687 -37.013 1.00 49.19 205 GLY A N 1
ATOM 1623 C CA . GLY A 1 205 ? 34.102 3.764 -37.976 1.00 49.19 205 GLY A CA 1
ATOM 1624 C C . GLY A 1 205 ? 33.206 3.536 -39.192 1.00 49.19 205 GLY A C 1
ATOM 1625 O O . GLY A 1 205 ? 33.270 2.482 -39.822 1.00 49.19 205 GLY A O 1
ATOM 1626 N N . GLY A 1 206 ? 32.336 4.497 -39.495 1.00 44.75 206 GLY A N 1
ATOM 1627 C CA . GLY A 1 206 ? 31.481 4.437 -40.671 1.00 44.75 206 GLY A CA 1
ATOM 1628 C C . GLY A 1 206 ? 32.297 4.595 -41.948 1.00 44.75 206 GLY A C 1
ATOM 1629 O O . GLY A 1 206 ? 32.676 5.709 -42.288 1.00 44.75 206 GLY A O 1
ATOM 1630 N N . ASP A 1 207 ? 32.516 3.494 -42.661 1.00 35.94 207 ASP A N 1
ATOM 1631 C CA . ASP A 1 207 ? 32.523 3.486 -44.122 1.00 35.94 207 ASP A CA 1
ATOM 1632 C C . ASP A 1 207 ? 32.180 2.076 -44.628 1.00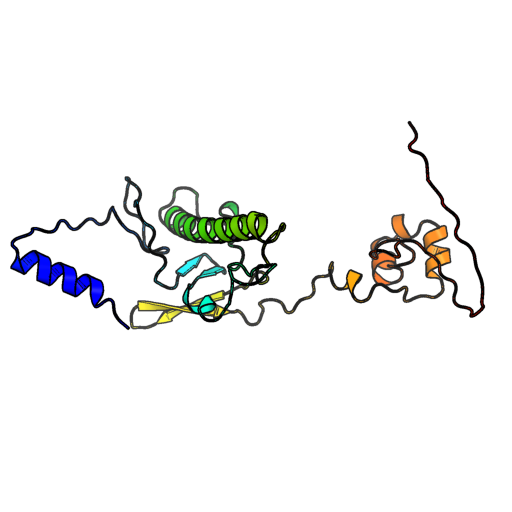 35.94 207 ASP A C 1
ATOM 1634 O O . ASP A 1 207 ? 32.573 1.071 -44.034 1.00 35.94 207 ASP A O 1
ATOM 1638 N N . GLY A 1 208 ? 31.359 1.991 -45.674 1.00 43.28 208 GLY A N 1
ATOM 1639 C CA . GLY A 1 208 ? 30.825 0.724 -46.178 1.00 43.28 208 GLY A CA 1
ATOM 1640 C C . GLY A 1 208 ? 31.896 -0.205 -46.762 1.00 43.28 208 GLY A C 1
ATOM 1641 O O . GLY A 1 208 ? 32.817 0.248 -47.436 1.00 43.28 208 GLY A O 1
ATOM 1642 N N . GLY A 1 209 ? 31.731 -1.519 -46.578 1.00 32.47 209 GLY A N 1
ATOM 1643 C CA . GLY A 1 209 ? 32.513 -2.517 -47.311 1.00 32.47 209 GLY A CA 1
ATOM 1644 C C . GLY A 1 209 ? 32.511 -3.915 -46.692 1.00 32.47 209 GLY A C 1
ATOM 1645 O O . GLY A 1 209 ? 32.897 -4.101 -45.547 1.00 32.47 209 GLY A O 1
ATOM 1646 N N . ASP A 1 210 ? 32.062 -4.874 -47.496 1.00 37.53 210 ASP A N 1
ATOM 1647 C CA . ASP A 1 210 ? 32.147 -6.335 -47.400 1.00 37.53 210 ASP A CA 1
ATOM 1648 C C . ASP A 1 210 ? 33.228 -6.964 -46.486 1.00 37.53 210 ASP A C 1
ATOM 1650 O O . ASP A 1 210 ? 34.403 -6.614 -46.546 1.00 37.53 210 ASP A O 1
ATOM 1654 N N . GLY A 1 211 ? 32.859 -8.069 -45.819 1.00 32.41 211 GLY A N 1
ATOM 1655 C CA . GLY A 1 211 ? 33.761 -9.223 -45.691 1.00 32.41 211 GLY A CA 1
ATOM 1656 C C . GLY A 1 211 ? 34.362 -9.547 -44.314 1.00 32.41 211 GLY A C 1
ATOM 1657 O O . GLY A 1 211 ? 35.380 -9.008 -43.916 1.00 32.41 211 GLY A O 1
ATOM 1658 N N . ALA A 1 212 ? 33.816 -10.614 -43.725 1.00 36.94 212 ALA A N 1
ATOM 1659 C CA . ALA A 1 212 ? 34.540 -11.758 -43.157 1.00 36.94 212 ALA A CA 1
ATOM 1660 C C . ALA A 1 212 ? 35.361 -11.660 -41.840 1.00 36.94 212 ALA A C 1
ATOM 1662 O O . ALA A 1 212 ? 36.279 -10.874 -41.652 1.00 36.94 212 ALA A O 1
ATOM 1663 N N . THR A 1 213 ? 35.133 -12.723 -41.057 1.00 36.16 213 THR A N 1
ATOM 1664 C CA . THR A 1 213 ? 35.989 -13.404 -40.063 1.00 36.16 213 THR A CA 1
ATOM 1665 C C . THR A 1 213 ? 35.945 -12.938 -38.610 1.00 36.16 213 THR A C 1
ATOM 1667 O O . THR A 1 213 ? 36.280 -11.816 -38.254 1.00 36.16 213 THR A O 1
ATOM 1670 N N . GLY A 1 214 ? 35.530 -13.885 -37.760 1.00 44.47 214 GLY A N 1
ATOM 1671 C CA . GLY A 1 214 ? 35.578 -13.778 -36.314 1.00 44.47 214 GLY A CA 1
ATOM 1672 C C . GLY A 1 214 ? 37.002 -13.799 -35.765 1.00 44.47 214 GLY A C 1
ATOM 1673 O O . GLY A 1 214 ? 37.910 -14.393 -36.346 1.00 44.47 214 GLY A O 1
ATOM 1674 N N . GLY A 1 215 ? 37.152 -13.181 -34.598 1.00 29.34 215 GLY A N 1
ATOM 1675 C CA . GLY A 1 215 ? 38.357 -13.199 -33.785 1.00 29.34 215 GLY A CA 1
ATOM 1676 C C . GLY A 1 215 ? 37.966 -13.190 -32.313 1.00 29.34 215 GLY A C 1
ATOM 1677 O O . GLY A 1 215 ? 37.540 -12.176 -31.777 1.00 29.34 215 GLY A O 1
ATOM 1678 N N . ASP A 1 216 ? 38.084 -14.359 -31.696 1.00 42.91 216 ASP A N 1
ATOM 1679 C CA . ASP A 1 216 ? 37.957 -14.630 -30.267 1.00 42.91 216 ASP A CA 1
ATOM 1680 C C . ASP A 1 216 ? 39.051 -13.858 -29.501 1.00 42.91 216 ASP A C 1
ATOM 1682 O O . ASP A 1 216 ? 40.238 -14.047 -29.780 1.00 42.91 216 ASP A O 1
ATOM 1686 N N . HIS A 1 217 ? 38.690 -12.980 -28.560 1.00 33.56 217 HIS A N 1
ATOM 1687 C CA . HIS A 1 217 ? 39.629 -12.352 -27.619 1.00 33.56 217 HIS A CA 1
ATOM 1688 C C . HIS A 1 217 ? 39.146 -12.563 -26.185 1.00 33.56 217 HIS A C 1
ATOM 1690 O O . HIS A 1 217 ? 38.480 -11.734 -25.571 1.00 33.56 217 HIS A O 1
ATOM 1696 N N . ARG A 1 218 ? 39.543 -13.714 -25.636 1.00 41.03 218 ARG A N 1
ATOM 1697 C CA . ARG A 1 218 ? 39.669 -13.915 -24.193 1.00 41.03 218 ARG A CA 1
ATOM 1698 C C . ARG A 1 218 ? 40.701 -12.925 -23.657 1.00 41.03 218 ARG A C 1
ATOM 1700 O O . ARG A 1 218 ? 41.869 -13.012 -24.032 1.00 41.03 218 ARG A O 1
ATOM 1707 N N . VAL A 1 219 ? 40.298 -12.042 -22.747 1.00 35.50 219 VAL A N 1
ATOM 1708 C CA . VAL A 1 219 ? 41.245 -11.264 -21.940 1.00 35.50 219 VAL A CA 1
ATOM 1709 C C . VAL A 1 219 ? 41.338 -11.889 -20.556 1.00 35.50 219 VAL A C 1
ATOM 1711 O O . VAL A 1 219 ? 40.343 -12.144 -19.881 1.00 35.50 219 VAL A O 1
ATOM 1714 N N . ALA A 1 220 ? 42.578 -12.214 -20.210 1.00 28.73 220 ALA A N 1
ATOM 1715 C CA . ALA A 1 220 ? 43.001 -12.927 -19.025 1.00 28.73 220 ALA A CA 1
ATOM 1716 C C . ALA A 1 220 ? 42.684 -12.166 -17.731 1.00 28.73 220 ALA A C 1
ATOM 1718 O O . ALA A 1 220 ? 42.885 -10.957 -17.637 1.00 28.73 220 ALA A O 1
ATOM 1719 N N . ALA A 1 221 ? 42.279 -12.920 -16.709 1.00 35.91 221 ALA A N 1
ATOM 1720 C CA . ALA A 1 221 ? 42.434 -12.506 -15.324 1.00 35.91 221 ALA A CA 1
ATOM 1721 C C . ALA A 1 221 ? 43.930 -12.461 -14.977 1.00 35.91 221 ALA A C 1
ATOM 1723 O O . ALA A 1 221 ? 44.685 -13.367 -15.342 1.00 35.91 221 ALA A O 1
ATOM 1724 N N . ALA A 1 222 ? 44.346 -11.423 -14.262 1.00 30.66 222 ALA A N 1
ATOM 1725 C CA . ALA A 1 222 ? 45.680 -11.300 -13.693 1.00 30.66 222 ALA A CA 1
ATOM 1726 C C . ALA A 1 222 ? 45.589 -10.518 -12.367 1.00 30.66 222 ALA A C 1
ATOM 1728 O O . ALA A 1 222 ? 44.630 -9.766 -12.181 1.00 30.66 222 ALA A O 1
ATOM 1729 N N . PRO A 1 223 ? 46.603 -10.643 -11.502 1.00 38.12 223 PRO A N 1
ATOM 1730 C CA . PRO A 1 223 ? 46.696 -11.597 -10.395 1.00 38.12 223 PRO A CA 1
ATOM 1731 C C . PRO A 1 223 ? 46.131 -11.083 -9.061 1.00 38.12 223 PRO A C 1
ATOM 1733 O O . PRO A 1 223 ? 46.077 -9.850 -8.859 1.00 38.12 223 PRO A O 1
#

Secondary structure (DSSP, 8-state):
---HHHHHHHHHHHHTTPPPPP-SSSEE-TTSPPPSSSPPSEE---S-EEETTEEE-GGGGTT--TTTSSSPEEPPPPPPGGG--SPTTSHHHHHHHHHHHHHHHHHHHHHHHHHHHHSS--EEPP---EEEEE-TTS-EEEEE-TTS-----TTTHHHHS----STTHHHHHHTTHHHHSHHHHHHH-TTTTT-SSTTTT----------------PPPP--

Radius of gyration: 27.36 Å; chains: 1; bounding box: 80×36×69 Å

pLDDT: mean 77.03, std 17.95, range [28.73, 94.0]

InterPro domains:
  IPR003582 ShKT domain [PF01549] (162-196)
  IPR003582 ShKT domain [PS51670] (162-196)
  IPR003582 ShKT domain [SM00254] (161-197)
  IPR044845 Glycosyltransferase HPAT/SRGT1-like [PTHR31485] (1-66)

Foldseek 3Di:
DDDPVVVVVVVVCVVVVHDDDDDPQAEDEQLDQFDDDDHHPYYDPCAWDDDQFDIDHVVVCVPAPQQPDPLGEAEADADDLVPHPDDPPDRVSVSNVVNRVVRNVRRVVSQVSSCVPRVGGHHYDYHFTWDWDADPVRHIDIDTDPPRPDDPPVLVVCAVPVDAQDLCLLVCLVVVCCPVPVPVCCVHPCQCSQVYPPNGHDPDNDDDDDDDDDDDDDDDDDD

Organism: NCBI:txid676789